Protein AF-A0A8B5W9M4-F1 (afdb_monomer_lite)

Secondary structure (DSSP, 8-state):
-HHHHHHHHHHHHHHHHHHHHHHHIIIIIGGG-GGGHHHHHHHHHHHHHHHHHHHTTT-S-HHHHHHHHHHHHHHHHHHHHHHHHHHHHTT-S--S-HHHHHHHHHHHHHHHHHHHTTSS--HHHHHHHHHHHHHHHHHHHHHHHTSHHHHH-HHHHHHHHHHHHHHHHHIIIIIIIHHHHHT--

Radius of gyration: 17.21 Å; chains: 1; bounding box: 42×34×47 Å

Structure (mmCIF, N/CA/C/O backbone):
data_AF-A0A8B5W9M4-F1
#
_entry.id   AF-A0A8B5W9M4-F1
#
loop_
_atom_site.group_PDB
_atom_site.id
_atom_site.type_symbol
_atom_site.label_atom_id
_atom_site.label_alt_id
_atom_site.label_comp_id
_atom_site.label_asym_id
_atom_site.label_entity_id
_atom_site.label_seq_id
_atom_site.pdbx_PDB_ins_code
_atom_site.Cartn_x
_atom_site.Cartn_y
_atom_site.Cartn_z
_atom_site.occupancy
_atom_site.B_iso_or_equiv
_atom_site.auth_seq_id
_atom_site.auth_comp_id
_atom_site.auth_asym_id
_atom_site.auth_atom_id
_atom_site.pdbx_PDB_model_num
ATOM 1 N N . MET A 1 1 ? -2.776 -15.489 27.523 1.00 41.19 1 MET A N 1
ATOM 2 C CA . MET A 1 1 ? -1.902 -16.087 26.479 1.00 41.19 1 MET A CA 1
ATOM 3 C C . MET A 1 1 ? -2.466 -16.076 25.043 1.00 41.19 1 MET A C 1
ATOM 5 O O . MET A 1 1 ? -1.665 -16.077 24.122 1.00 41.19 1 MET A O 1
ATOM 9 N N . LYS A 1 2 ? -3.787 -15.989 24.787 1.00 47.44 2 LYS A N 1
ATOM 10 C CA . LYS A 1 2 ? -4.366 -16.035 23.414 1.00 47.44 2 LYS A CA 1
ATOM 11 C C . LYS A 1 2 ? -4.164 -14.784 22.520 1.00 47.44 2 LYS A C 1
ATOM 13 O O . LYS A 1 2 ? -4.335 -14.884 21.311 1.00 47.44 2 LYS A O 1
ATOM 18 N N . SER A 1 3 ? -3.829 -13.614 23.079 1.00 52.62 3 SER A N 1
ATOM 19 C CA . SER A 1 3 ? -3.744 -12.334 22.334 1.00 52.62 3 SER A CA 1
ATOM 20 C C . SER A 1 3 ? -2.385 -12.098 21.652 1.00 52.62 3 SER A C 1
ATOM 22 O O . SER A 1 3 ? -2.344 -11.685 20.494 1.00 52.62 3 SER A O 1
ATOM 24 N N . ALA A 1 4 ? -1.275 -12.436 22.321 1.00 57.94 4 ALA A N 1
ATOM 25 C CA . ALA A 1 4 ? 0.074 -12.263 21.770 1.00 57.94 4 ALA A CA 1
ATOM 26 C C . ALA A 1 4 ? 0.291 -13.109 20.502 1.00 57.94 4 ALA A C 1
ATOM 28 O O . ALA A 1 4 ? 0.762 -12.593 19.497 1.00 57.94 4 ALA A O 1
ATOM 29 N N . SER A 1 5 ? -0.177 -14.364 20.509 1.00 70.88 5 SER A N 1
ATOM 30 C CA . SER A 1 5 ? -0.099 -15.272 19.354 1.00 70.88 5 SER A CA 1
ATOM 31 C C . SER A 1 5 ? -0.804 -14.718 18.106 1.00 70.88 5 SER A C 1
ATOM 33 O O . SER A 1 5 ? -0.248 -14.796 17.015 1.00 70.88 5 SER A O 1
ATOM 35 N N . LYS A 1 6 ? -1.978 -14.083 18.248 1.00 73.12 6 LYS A N 1
ATOM 36 C CA . LYS A 1 6 ? -2.708 -13.497 17.109 1.00 73.12 6 LYS A CA 1
ATOM 37 C C . LYS A 1 6 ? -1.983 -12.296 16.502 1.00 73.12 6 LYS A C 1
ATOM 39 O O . LYS A 1 6 ? -1.915 -12.193 15.283 1.00 73.12 6 LYS A O 1
ATOM 44 N N . LYS A 1 7 ? -1.419 -11.414 17.337 1.00 78.25 7 LYS A N 1
ATOM 45 C CA . LYS A 1 7 ? -0.626 -10.263 16.871 1.00 78.25 7 LYS A CA 1
ATOM 46 C C . LYS A 1 7 ? 0.653 -10.712 16.168 1.00 78.25 7 LYS A C 1
ATOM 48 O O . LYS A 1 7 ? 0.997 -10.154 15.135 1.00 78.25 7 LYS A O 1
ATOM 53 N N . THR A 1 8 ? 1.320 -11.745 16.682 1.00 79.12 8 THR A N 1
ATOM 54 C CA . THR A 1 8 ? 2.502 -12.326 16.034 1.00 79.12 8 THR A CA 1
ATOM 55 C C . THR A 1 8 ? 2.154 -12.923 14.675 1.00 79.12 8 THR A C 1
ATOM 57 O O . THR A 1 8 ? 2.798 -12.572 13.698 1.00 79.12 8 THR A O 1
ATOM 60 N N . VAL A 1 9 ? 1.100 -13.743 14.576 1.00 83.69 9 VAL A N 1
ATOM 61 C CA . VAL A 1 9 ? 0.654 -14.314 13.290 1.00 83.69 9 VAL A CA 1
ATOM 62 C C . VAL A 1 9 ? 0.277 -13.215 12.294 1.00 83.69 9 VAL A C 1
ATOM 64 O O . VAL A 1 9 ? 0.668 -13.282 11.131 1.00 83.69 9 VAL A O 1
ATOM 67 N N . PHE A 1 10 ? -0.420 -12.174 12.757 1.00 86.44 10 PHE A N 1
ATOM 68 C CA . PHE A 1 10 ? -0.745 -10.996 11.956 1.00 86.44 10 PHE A CA 1
ATOM 69 C C . PHE A 1 10 ? 0.524 -10.315 11.407 1.00 86.44 10 PHE A C 1
ATOM 71 O O . PHE A 1 10 ? 0.635 -10.105 10.201 1.00 86.44 10 PHE A O 1
ATOM 78 N N . LEU A 1 11 ? 1.498 -10.003 12.274 1.00 86.19 11 LEU A N 1
ATOM 79 C CA . LEU A 1 11 ? 2.741 -9.328 11.877 1.00 86.19 11 LEU A CA 1
ATOM 80 C C . LEU A 1 11 ? 3.570 -10.188 10.931 1.00 86.19 11 LEU A C 1
ATOM 82 O O . LEU A 1 11 ? 4.065 -9.684 9.928 1.00 86.19 11 LEU A O 1
ATOM 86 N N . SER A 1 12 ? 3.691 -11.483 11.218 1.00 86.75 12 SER A N 1
ATOM 87 C CA . SER A 1 12 ? 4.384 -12.427 10.347 1.00 86.75 12 SER A CA 1
ATOM 88 C C . SER A 1 12 ? 3.731 -12.481 8.967 1.00 86.75 12 SER A C 1
ATOM 90 O O . SER A 1 12 ? 4.438 -12.388 7.970 1.00 86.75 12 SER A O 1
ATOM 92 N N . GLY A 1 13 ? 2.397 -12.551 8.894 1.00 92.06 13 GLY A N 1
ATOM 93 C CA . GLY A 1 13 ? 1.667 -12.515 7.626 1.00 92.06 13 GLY A CA 1
ATOM 94 C C . GLY A 1 13 ? 1.907 -11.220 6.847 1.00 92.06 13 GLY A C 1
ATOM 95 O O . GLY A 1 13 ? 2.237 -11.267 5.664 1.00 92.06 13 GLY A O 1
ATOM 96 N N . PHE A 1 14 ? 1.820 -10.069 7.521 1.00 92.94 14 PHE A N 1
ATOM 97 C CA . PHE A 1 14 ? 2.099 -8.767 6.913 1.00 92.94 14 PHE A CA 1
ATOM 98 C C . PHE A 1 14 ? 3.530 -8.687 6.360 1.00 92.94 14 PHE A C 1
ATOM 100 O O . PHE A 1 14 ? 3.728 -8.286 5.214 1.00 92.94 14 PHE A O 1
ATOM 107 N N . ILE A 1 15 ? 4.529 -9.101 7.144 1.00 93.81 15 ILE A N 1
ATOM 108 C CA . ILE A 1 15 ? 5.941 -9.070 6.740 1.00 93.81 15 ILE A CA 1
ATOM 109 C C . ILE A 1 15 ? 6.179 -10.001 5.550 1.00 93.81 15 ILE A C 1
ATOM 111 O O . ILE A 1 15 ? 6.787 -9.582 4.570 1.00 93.81 15 ILE A O 1
ATOM 115 N N . VAL A 1 16 ? 5.670 -11.236 5.597 1.00 95.88 16 VAL A N 1
ATOM 116 C CA . VAL A 1 16 ? 5.843 -12.214 4.511 1.00 95.88 16 VAL A CA 1
ATOM 117 C C . VAL A 1 16 ? 5.257 -11.685 3.204 1.00 95.88 16 VAL A C 1
ATOM 119 O O . VAL A 1 16 ? 5.952 -11.674 2.190 1.00 95.88 16 VAL A O 1
ATOM 122 N N . LEU A 1 17 ? 4.018 -11.184 3.220 1.00 96.62 17 LEU A N 1
ATOM 123 C CA . LEU A 1 17 ? 3.391 -10.616 2.024 1.00 96.62 17 LEU A CA 1
ATOM 124 C C . LEU A 1 17 ? 4.144 -9.380 1.513 1.00 96.62 17 LEU A C 1
ATOM 126 O O . LEU A 1 17 ? 4.342 -9.249 0.307 1.00 96.62 17 LEU A O 1
ATOM 130 N N . SER A 1 18 ? 4.623 -8.518 2.415 1.00 96.12 18 SER A N 1
ATOM 131 C CA . SER A 1 18 ? 5.414 -7.330 2.060 1.00 96.12 18 SER A CA 1
ATOM 132 C C . SER A 1 18 ? 6.719 -7.707 1.362 1.00 96.12 18 SER A C 1
ATOM 134 O O . SER A 1 18 ? 7.079 -7.108 0.351 1.00 96.12 18 SER A O 1
ATOM 136 N N . VAL A 1 19 ? 7.418 -8.722 1.878 1.00 96.38 19 VAL A N 1
ATOM 137 C CA . VAL A 1 19 ? 8.675 -9.215 1.302 1.00 96.38 19 VAL A CA 1
ATOM 138 C C . VAL A 1 19 ? 8.434 -9.842 -0.066 1.00 96.38 19 VAL A C 1
ATOM 140 O O . VAL A 1 19 ? 9.158 -9.515 -1.001 1.00 96.38 19 VAL A O 1
ATOM 143 N N . ILE A 1 20 ? 7.408 -10.688 -0.219 1.00 96.81 20 ILE A N 1
ATOM 144 C CA . ILE A 1 20 ? 7.063 -11.288 -1.520 1.00 96.81 20 ILE A CA 1
ATOM 145 C C . ILE A 1 20 ? 6.766 -10.186 -2.546 1.00 96.81 20 ILE A C 1
ATOM 147 O O . ILE A 1 20 ? 7.321 -10.211 -3.644 1.00 96.81 20 ILE A O 1
ATOM 151 N N . MET A 1 21 ? 5.977 -9.179 -2.158 1.00 95.94 21 MET A N 1
ATOM 152 C CA . MET A 1 21 ? 5.649 -8.040 -3.016 1.00 95.94 21 MET A CA 1
ATOM 153 C C . MET A 1 21 ? 6.893 -7.246 -3.424 1.00 95.94 21 MET A C 1
ATOM 155 O O . MET A 1 21 ? 7.047 -6.902 -4.593 1.00 95.94 21 MET A O 1
ATOM 159 N N . MET A 1 22 ? 7.813 -7.001 -2.485 1.00 94.94 22 MET A N 1
ATOM 160 C CA . MET A 1 22 ? 9.072 -6.305 -2.758 1.00 94.94 22 MET A CA 1
ATOM 161 C C . MET A 1 22 ? 9.989 -7.116 -3.685 1.00 94.94 22 MET A C 1
ATOM 163 O O . MET A 1 22 ? 10.628 -6.555 -4.572 1.00 94.94 22 MET A O 1
ATOM 167 N N . VAL A 1 23 ? 10.020 -8.445 -3.544 1.00 96.06 23 VAL A N 1
ATOM 168 C CA . VAL A 1 23 ? 10.730 -9.325 -4.485 1.00 96.06 23 VAL A CA 1
ATOM 169 C C . VAL A 1 23 ? 10.105 -9.241 -5.878 1.00 96.06 23 VAL A C 1
ATOM 171 O O . VAL A 1 23 ? 10.843 -9.132 -6.856 1.00 96.06 23 VAL A O 1
ATOM 174 N N . GLY A 1 24 ? 8.772 -9.242 -5.982 1.00 93.69 24 GLY A N 1
ATOM 175 C CA . GLY A 1 24 ? 8.064 -9.021 -7.246 1.00 93.69 24 GLY A CA 1
ATOM 176 C C . GLY A 1 24 ? 8.401 -7.670 -7.880 1.00 93.69 24 GLY A C 1
ATOM 177 O O . GLY A 1 24 ? 8.681 -7.605 -9.076 1.00 93.69 24 GLY A O 1
ATOM 178 N N . LEU A 1 25 ? 8.469 -6.609 -7.068 1.00 92.81 25 LEU A N 1
ATOM 179 C CA . LEU A 1 25 ? 8.851 -5.272 -7.520 1.00 92.81 25 LEU A CA 1
ATOM 180 C C . LEU A 1 25 ? 10.256 -5.283 -8.131 1.00 92.81 25 LEU A C 1
ATOM 182 O O . LEU A 1 25 ? 10.433 -4.886 -9.279 1.00 92.81 25 LEU A O 1
ATOM 186 N N . VAL A 1 26 ? 11.243 -5.783 -7.386 1.00 94.75 26 VAL A N 1
ATOM 187 C CA . VAL A 1 26 ? 12.655 -5.766 -7.796 1.00 94.75 26 VAL A CA 1
ATOM 188 C C . VAL A 1 26 ? 12.932 -6.700 -8.972 1.00 94.75 26 VAL A C 1
ATOM 190 O O . VAL A 1 26 ? 13.761 -6.379 -9.817 1.00 94.75 26 VAL A O 1
ATOM 193 N N . ARG A 1 27 ? 12.263 -7.857 -9.047 1.00 93.75 27 ARG A N 1
ATOM 194 C CA . ARG A 1 27 ? 12.542 -8.861 -10.085 1.00 93.75 27 ARG A CA 1
ATOM 195 C C . ARG A 1 27 ? 11.733 -8.700 -11.363 1.00 93.75 27 ARG A C 1
ATOM 197 O O . ARG A 1 27 ? 12.160 -9.233 -12.379 1.00 93.75 27 ARG A O 1
ATOM 204 N N . SER A 1 28 ? 10.565 -8.065 -11.316 1.00 90.44 28 SER A N 1
ATOM 205 C CA . SER A 1 28 ? 9.660 -8.014 -12.475 1.00 90.44 28 SER A CA 1
ATOM 206 C C . SER A 1 28 ? 9.315 -6.604 -12.919 1.00 90.44 28 SER A C 1
ATOM 208 O O . SER A 1 28 ? 9.168 -6.383 -14.109 1.00 90.44 28 SER A O 1
ATOM 210 N N . VAL A 1 29 ? 9.154 -5.662 -11.990 1.00 87.38 29 VAL A N 1
ATOM 211 C CA . VAL A 1 29 ? 8.632 -4.324 -12.313 1.00 87.38 29 VAL A CA 1
ATOM 212 C C . VAL A 1 29 ? 9.771 -3.348 -12.579 1.00 87.38 29 VAL A C 1
ATOM 214 O O . VAL A 1 29 ? 9.801 -2.704 -13.619 1.00 87.38 29 VAL A O 1
ATOM 217 N N . ILE A 1 30 ? 10.723 -3.261 -11.649 1.00 89.94 30 ILE A N 1
ATOM 218 C CA . ILE A 1 30 ? 11.869 -2.350 -11.734 1.00 89.94 30 ILE A CA 1
ATOM 219 C C . ILE A 1 30 ? 12.705 -2.555 -13.008 1.00 89.94 30 ILE A C 1
ATOM 221 O O . ILE A 1 30 ? 13.082 -1.551 -13.605 1.00 89.94 30 ILE A O 1
ATOM 225 N N . PRO A 1 31 ? 12.985 -3.790 -13.473 1.00 91.44 31 PRO A N 1
ATOM 226 C CA . PRO A 1 31 ? 13.749 -3.986 -14.704 1.00 91.44 31 PRO A CA 1
ATOM 227 C C . PRO A 1 31 ? 13.099 -3.374 -15.953 1.00 91.44 31 PRO A C 1
ATOM 229 O O . PRO A 1 31 ? 13.821 -3.003 -16.871 1.00 91.44 31 PRO A O 1
ATOM 232 N N . GLU A 1 32 ? 11.769 -3.241 -15.974 1.00 86.88 32 GLU A N 1
ATOM 233 C CA . GLU A 1 32 ? 11.028 -2.622 -17.083 1.00 86.88 32 GLU A CA 1
ATOM 234 C C . GLU A 1 32 ? 11.004 -1.085 -16.996 1.00 86.88 32 GLU A C 1
ATOM 236 O O . GLU A 1 32 ? 10.771 -0.421 -18.001 1.00 86.88 32 GLU A O 1
ATOM 241 N N . PHE A 1 33 ? 11.249 -0.518 -15.807 1.00 83.50 33 PHE A N 1
ATOM 242 C CA . PHE A 1 33 ? 11.219 0.927 -15.538 1.00 83.50 33 PHE A CA 1
ATOM 243 C C . PHE A 1 33 ? 12.379 1.365 -14.620 1.00 83.50 33 PHE A C 1
ATOM 245 O O . PHE A 1 33 ? 12.152 1.884 -13.516 1.00 83.50 33 PHE A O 1
ATOM 252 N N . PRO A 1 34 ? 13.643 1.131 -15.016 1.00 83.19 34 PRO A N 1
ATOM 253 C CA . PRO A 1 34 ? 14.794 1.306 -14.133 1.00 83.19 34 PRO A CA 1
ATOM 254 C C . PRO A 1 34 ? 14.985 2.762 -13.681 1.00 83.19 34 PRO A C 1
ATOM 256 O O . PRO A 1 34 ? 15.381 3.007 -12.540 1.00 83.19 34 PRO A O 1
ATOM 259 N N . GLU A 1 35 ? 14.641 3.740 -14.514 1.00 81.31 35 GLU A N 1
ATOM 260 C CA . GLU A 1 35 ? 14.674 5.170 -14.185 1.00 81.31 35 GLU A CA 1
ATOM 261 C C . GLU A 1 35 ? 13.677 5.574 -13.084 1.00 81.31 35 GLU A C 1
ATOM 263 O O . GLU A 1 35 ? 13.915 6.541 -12.360 1.00 81.31 35 GLU A O 1
ATOM 268 N N . HIS A 1 36 ? 12.611 4.795 -12.883 1.00 79.69 36 HIS A N 1
ATOM 269 C CA . HIS A 1 36 ? 11.601 5.027 -11.848 1.00 79.69 36 HIS A CA 1
ATOM 270 C C . HIS A 1 36 ? 11.839 4.205 -10.569 1.00 79.69 36 HIS A C 1
ATOM 272 O O . HIS A 1 36 ? 11.063 4.313 -9.617 1.00 79.69 36 HIS A O 1
ATOM 278 N N . SER A 1 37 ? 12.918 3.412 -10.495 1.00 81.94 37 SER A N 1
ATOM 279 C CA . SER A 1 37 ? 13.173 2.444 -9.411 1.00 81.94 37 SER A CA 1
ATOM 280 C C . SER A 1 37 ? 13.004 3.020 -8.005 1.00 81.94 37 SER A C 1
ATOM 282 O O . SER A 1 37 ? 12.309 2.443 -7.168 1.00 81.94 37 SER A O 1
ATOM 284 N N . PHE A 1 38 ? 13.634 4.168 -7.733 1.00 81.69 38 PHE A N 1
ATOM 285 C CA . PHE A 1 38 ? 13.568 4.806 -6.418 1.00 81.69 38 PHE A CA 1
ATOM 286 C C . PHE A 1 38 ? 12.133 5.206 -6.072 1.00 81.69 38 PHE A C 1
ATOM 288 O O . PHE A 1 38 ? 11.642 4.882 -4.991 1.00 81.69 38 PHE A O 1
ATOM 295 N N . SER A 1 39 ? 11.446 5.848 -7.018 1.00 79.56 39 SER A N 1
ATOM 296 C CA . SER A 1 39 ? 10.056 6.258 -6.851 1.00 79.56 39 SER A CA 1
ATOM 297 C C . SER A 1 39 ? 9.146 5.060 -6.574 1.00 79.56 39 SER A C 1
ATOM 299 O O . SER A 1 39 ? 8.366 5.093 -5.623 1.00 79.56 39 SER A O 1
ATOM 301 N N . MET A 1 40 ? 9.295 3.970 -7.331 1.00 84.31 40 MET A N 1
ATOM 302 C CA . MET A 1 40 ? 8.495 2.754 -7.170 1.00 84.31 40 MET A CA 1
ATOM 303 C C . MET A 1 40 ? 8.707 2.082 -5.808 1.00 84.31 40 MET A C 1
ATOM 305 O O . MET A 1 40 ? 7.735 1.690 -5.159 1.00 84.31 40 MET A O 1
ATOM 309 N N . ILE A 1 41 ? 9.957 1.981 -5.339 1.00 87.31 41 ILE A N 1
ATOM 310 C CA . ILE A 1 41 ? 10.275 1.428 -4.011 1.00 87.31 41 ILE A CA 1
ATOM 311 C C . ILE A 1 41 ? 9.620 2.274 -2.923 1.00 87.31 41 ILE A C 1
ATOM 313 O O . ILE A 1 41 ? 8.930 1.749 -2.048 1.00 87.31 41 ILE A O 1
ATOM 317 N N . VAL A 1 42 ? 9.811 3.591 -2.986 1.00 84.06 42 VAL A N 1
ATOM 318 C CA . VAL A 1 42 ? 9.261 4.520 -1.999 1.00 84.06 42 VAL A CA 1
ATOM 319 C C . VAL A 1 42 ? 7.726 4.489 -2.014 1.00 84.06 42 VAL A C 1
ATOM 321 O O . VAL A 1 42 ? 7.113 4.441 -0.947 1.00 84.06 42 VAL A O 1
ATOM 324 N N . GLY A 1 43 ? 7.103 4.428 -3.194 1.00 82.75 43 GLY A N 1
ATOM 325 C CA . GLY A 1 43 ? 5.652 4.304 -3.355 1.00 82.75 43 GLY A CA 1
ATOM 326 C C . GLY A 1 43 ? 5.092 3.013 -2.748 1.00 82.75 43 GLY A C 1
ATOM 327 O O . GLY A 1 43 ? 4.088 3.042 -2.034 1.00 82.75 43 GLY A O 1
ATOM 328 N N . VAL A 1 44 ? 5.777 1.881 -2.938 1.00 89.38 44 VAL A N 1
ATOM 329 C CA . VAL A 1 44 ? 5.406 0.608 -2.301 1.00 89.38 44 VAL A CA 1
ATOM 330 C C . VAL A 1 44 ? 5.531 0.681 -0.779 1.00 89.38 44 VAL A C 1
ATOM 332 O O . VAL A 1 44 ? 4.631 0.231 -0.069 1.00 89.38 44 VAL A O 1
ATOM 335 N N . LEU A 1 45 ? 6.608 1.267 -0.256 1.00 87.94 45 LEU A N 1
ATOM 336 C CA . LEU A 1 45 ? 6.783 1.426 1.189 1.00 87.94 45 LEU A CA 1
ATOM 337 C C . LEU A 1 45 ? 5.702 2.334 1.792 1.00 87.94 45 LEU A C 1
ATOM 339 O O . LEU A 1 45 ? 5.156 2.018 2.847 1.00 87.94 45 LEU A O 1
ATOM 343 N N . ALA A 1 46 ? 5.341 3.418 1.104 1.00 82.00 46 ALA A N 1
ATOM 344 C CA . ALA A 1 46 ? 4.229 4.283 1.485 1.00 82.00 46 ALA A CA 1
ATOM 345 C C . ALA A 1 46 ? 2.897 3.519 1.559 1.00 82.00 46 ALA A C 1
ATOM 347 O O . ALA A 1 46 ? 2.182 3.613 2.562 1.00 82.00 46 ALA A O 1
ATOM 348 N N . TYR A 1 47 ? 2.586 2.724 0.530 1.00 86.75 47 TYR A N 1
ATOM 349 C CA . TYR A 1 47 ? 1.399 1.870 0.507 1.00 86.75 47 TYR A CA 1
ATOM 350 C C . TYR A 1 47 ? 1.380 0.888 1.686 1.00 86.75 47 TYR A C 1
ATOM 352 O O . TYR A 1 47 ? 0.382 0.796 2.403 1.00 86.75 47 TYR A O 1
ATOM 360 N N . LEU A 1 48 ? 2.494 0.195 1.936 1.00 89.75 48 LEU A N 1
ATOM 361 C CA . LEU A 1 48 ? 2.615 -0.745 3.051 1.00 89.75 48 LEU A CA 1
ATOM 362 C C . LEU A 1 48 ? 2.421 -0.050 4.403 1.00 89.75 48 LEU A C 1
ATOM 364 O O . LEU A 1 48 ? 1.715 -0.581 5.260 1.00 89.75 48 LEU A O 1
ATOM 368 N N . SER A 1 49 ? 2.965 1.155 4.584 1.00 84.81 49 SER A N 1
ATOM 369 C CA . SER A 1 49 ? 2.730 1.964 5.785 1.00 84.81 49 SER A CA 1
ATOM 370 C C . SER A 1 49 ? 1.250 2.308 5.965 1.00 84.81 49 SER A C 1
ATOM 372 O O . SER A 1 49 ? 0.729 2.184 7.074 1.00 84.81 49 SER A O 1
ATOM 374 N N . MET A 1 50 ? 0.536 2.676 4.894 1.00 82.50 50 MET A N 1
ATOM 375 C CA . MET A 1 50 ? -0.909 2.935 4.958 1.00 82.50 50 MET A CA 1
ATOM 376 C C . MET A 1 50 ? -1.699 1.695 5.376 1.00 82.50 50 MET A C 1
ATOM 378 O O . MET A 1 50 ? -2.508 1.767 6.304 1.00 82.50 50 MET A O 1
ATOM 382 N N . VAL A 1 51 ? -1.440 0.557 4.730 1.00 88.38 51 VAL A N 1
ATOM 383 C CA . VAL A 1 51 ? -2.077 -0.723 5.068 1.00 88.38 51 VAL A CA 1
ATOM 384 C C . VAL A 1 51 ? -1.793 -1.082 6.527 1.00 88.38 51 VAL A C 1
ATOM 386 O O . VAL A 1 51 ? -2.713 -1.409 7.277 1.00 88.38 51 VAL A O 1
ATOM 389 N N . PHE A 1 52 ? -0.545 -0.938 6.975 1.00 86.38 52 PHE A N 1
ATOM 390 C CA . PHE A 1 52 ? -0.154 -1.218 8.353 1.00 86.38 52 PHE A CA 1
ATOM 391 C C . PHE A 1 52 ? -0.913 -0.349 9.364 1.00 86.38 52 PHE A C 1
ATOM 393 O O . PHE A 1 52 ? -1.399 -0.864 10.370 1.00 86.38 52 PHE A O 1
ATOM 400 N N . ILE A 1 53 ? -1.077 0.953 9.100 1.00 79.56 53 ILE A N 1
ATOM 401 C CA . ILE A 1 53 ? -1.850 1.856 9.970 1.00 79.56 53 ILE A CA 1
ATOM 402 C C . ILE A 1 53 ? -3.306 1.404 10.082 1.00 79.56 53 ILE A C 1
ATOM 404 O O . ILE A 1 53 ? -3.863 1.425 11.181 1.00 79.56 53 ILE A O 1
ATOM 408 N N . VAL A 1 54 ? -3.931 1.022 8.962 1.00 81.44 54 VAL A N 1
ATOM 409 C CA . VAL A 1 54 ? -5.330 0.57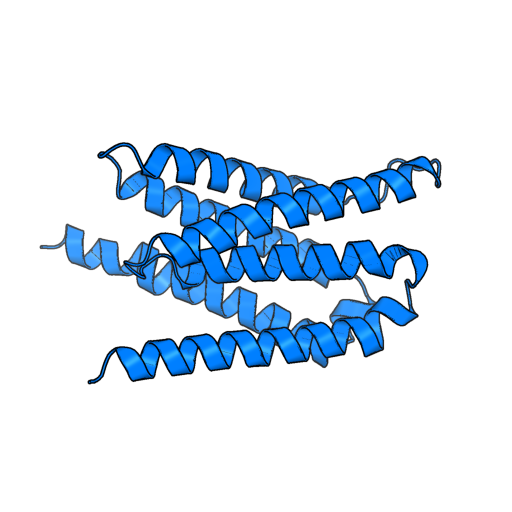4 8.964 1.00 81.44 54 VAL A CA 1
ATOM 410 C C . VAL A 1 54 ? -5.480 -0.720 9.748 1.00 81.44 54 VAL A C 1
ATOM 412 O O . VAL A 1 54 ? -6.372 -0.820 10.583 1.00 81.44 54 VAL A O 1
ATOM 415 N N . LEU A 1 55 ? -4.600 -1.692 9.522 1.00 83.81 55 LEU A N 1
ATOM 416 C CA . LEU A 1 55 ? -4.724 -3.004 10.146 1.00 83.81 55 LEU A CA 1
ATOM 417 C C . LEU A 1 55 ? -4.281 -3.045 11.621 1.00 83.81 55 LEU A C 1
ATOM 419 O O . LEU A 1 55 ? -4.634 -3.967 12.351 1.00 83.81 55 LEU A O 1
ATOM 423 N N . THR A 1 56 ? -3.503 -2.062 12.080 1.00 79.12 56 THR A N 1
ATOM 424 C CA . THR A 1 56 ? -3.067 -1.951 13.486 1.00 79.12 56 THR A CA 1
ATOM 425 C C . THR A 1 56 ? -3.850 -0.904 14.274 1.00 79.12 56 THR A C 1
ATOM 427 O O . THR A 1 56 ? -3.498 -0.589 15.410 1.00 79.12 56 THR A O 1
ATOM 430 N N . SER A 1 57 ? -4.934 -0.372 13.708 1.00 72.69 57 SER A N 1
ATOM 431 C CA . SER A 1 57 ? -5.703 0.738 14.278 1.00 72.69 57 SER A CA 1
ATOM 432 C C . SER A 1 57 ? -6.243 0.504 15.685 1.00 72.69 57 SER A C 1
ATOM 434 O O . SER A 1 57 ? -6.459 1.447 16.440 1.00 72.69 57 SER A O 1
ATOM 436 N N . GLU A 1 58 ? -6.503 -0.752 16.026 1.00 70.56 58 GLU A N 1
ATOM 437 C CA . GLU A 1 58 ? -7.067 -1.149 17.316 1.00 70.56 58 GLU A CA 1
ATOM 438 C C . GLU A 1 58 ? -6.017 -1.430 18.378 1.00 70.56 58 GLU A C 1
ATOM 440 O O . GLU A 1 58 ? -6.325 -1.661 19.551 1.00 70.56 58 GLU A O 1
ATOM 445 N N . TRP A 1 59 ? -4.753 -1.490 17.971 1.00 71.94 59 TRP A N 1
ATOM 446 C CA . TRP A 1 59 ? -3.694 -1.819 18.892 1.00 71.94 59 TRP A CA 1
ATOM 447 C C . TRP A 1 59 ? -3.464 -0.595 19.765 1.00 71.94 59 TRP A C 1
ATOM 449 O O . TRP A 1 59 ? -3.060 0.458 19.289 1.00 71.94 59 TRP A O 1
ATOM 459 N N . GLN A 1 60 ? -3.692 -0.754 21.068 1.00 57.69 60 GLN A N 1
ATOM 460 C CA . GLN A 1 60 ? -3.565 0.318 22.063 1.00 57.69 60 GLN A CA 1
ATOM 461 C C . GLN A 1 60 ? -2.169 0.978 22.114 1.00 57.69 60 GLN A C 1
ATOM 463 O O . GLN A 1 60 ? -1.993 1.995 22.778 1.00 57.69 60 GLN A O 1
ATOM 468 N N . HIS A 1 61 ? -1.167 0.436 21.413 1.00 57.16 61 HIS A N 1
ATOM 469 C CA . HIS A 1 61 ? 0.164 1.027 21.325 1.00 57.16 61 HIS A CA 1
ATOM 470 C C . HIS A 1 61 ? 0.216 2.145 20.277 1.00 57.16 61 HIS A C 1
ATOM 472 O O . HIS A 1 61 ? 0.455 1.906 19.091 1.00 57.16 61 HIS A O 1
ATOM 478 N N . SER A 1 62 ? 0.071 3.384 20.752 1.00 57.41 62 SER A N 1
ATOM 479 C CA . SER A 1 62 ? 0.130 4.609 19.944 1.00 57.41 62 SER A CA 1
ATOM 480 C C . SER A 1 62 ? 1.435 4.767 19.148 1.00 57.41 62 SER A C 1
ATOM 482 O O . SER A 1 62 ? 1.400 5.281 18.032 1.00 57.41 62 SER A O 1
ATOM 484 N N . LEU A 1 63 ? 2.568 4.277 19.669 1.00 58.12 63 LEU A N 1
ATOM 485 C CA . LEU A 1 63 ? 3.899 4.448 19.070 1.00 58.12 63 LEU A CA 1
ATOM 486 C C . LEU A 1 63 ? 4.047 3.793 17.688 1.00 58.12 63 LEU A C 1
ATOM 488 O O . LEU A 1 63 ? 4.536 4.437 16.763 1.00 58.12 63 LEU A O 1
ATOM 492 N N . PHE A 1 64 ? 3.585 2.551 17.508 1.00 64.19 64 PHE A N 1
ATOM 493 C CA . PHE A 1 64 ? 3.698 1.856 16.216 1.00 64.19 64 PHE A CA 1
ATOM 494 C C . PHE A 1 64 ? 2.816 2.503 15.142 1.00 64.19 64 PHE A C 1
ATOM 496 O O . PHE A 1 64 ? 3.236 2.670 14.000 1.00 64.19 64 PHE A O 1
ATOM 503 N N . SER A 1 65 ? 1.611 2.931 15.524 1.00 62.97 65 SER A N 1
ATOM 504 C CA . SER A 1 65 ? 0.663 3.578 14.613 1.00 62.97 65 SER A CA 1
ATOM 505 C C . SER A 1 65 ? 1.058 5.024 14.272 1.00 62.97 65 SER A C 1
ATOM 507 O O . SER A 1 65 ? 0.748 5.507 13.180 1.00 62.97 65 SER A O 1
ATOM 509 N N . ALA A 1 66 ? 1.736 5.724 15.187 1.00 64.19 66 ALA A N 1
ATOM 510 C CA . ALA A 1 66 ? 2.291 7.057 14.956 1.00 64.19 66 ALA A CA 1
ATOM 511 C C . ALA A 1 66 ? 3.552 7.002 14.079 1.00 64.19 66 ALA A C 1
ATOM 513 O O . ALA A 1 66 ? 3.648 7.751 13.109 1.00 64.19 66 ALA A O 1
ATOM 514 N N . GLY A 1 67 ? 4.473 6.069 14.349 1.00 67.31 67 GLY A N 1
ATOM 515 C CA . GLY A 1 67 ? 5.672 5.864 13.530 1.00 67.31 67 GLY A CA 1
ATOM 516 C C . GLY A 1 67 ? 5.348 5.434 12.095 1.00 67.31 67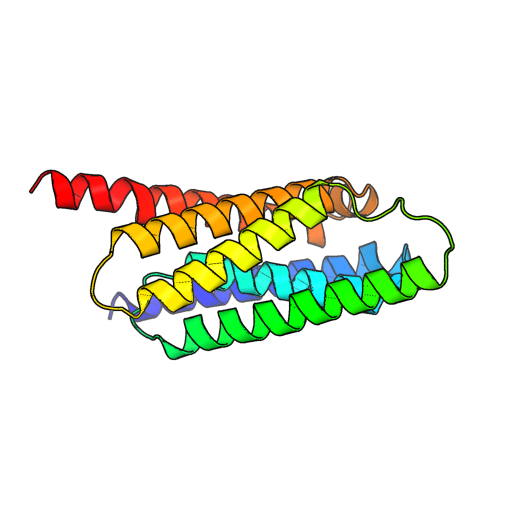 GLY A C 1
ATOM 517 O O . GLY A 1 67 ? 5.932 5.952 11.143 1.00 67.31 67 GLY A O 1
ATOM 518 N N . ALA A 1 68 ? 4.358 4.554 11.913 1.00 67.44 68 ALA A N 1
ATOM 519 C CA . ALA A 1 68 ? 3.874 4.173 10.586 1.00 67.44 68 ALA A CA 1
ATOM 520 C C . ALA A 1 68 ? 3.217 5.351 9.840 1.00 67.44 68 ALA A C 1
ATOM 522 O O . ALA A 1 68 ? 3.426 5.520 8.642 1.00 67.44 68 ALA A O 1
ATOM 523 N N . ALA A 1 69 ? 2.472 6.211 10.546 1.00 64.88 69 ALA A N 1
ATOM 524 C CA . ALA A 1 69 ? 1.891 7.418 9.954 1.00 64.88 69 ALA A CA 1
ATOM 525 C C . ALA A 1 69 ? 2.966 8.418 9.511 1.00 64.88 69 ALA A C 1
ATOM 527 O O . ALA A 1 69 ? 2.918 8.903 8.383 1.00 64.88 69 ALA A O 1
ATOM 528 N N . PHE A 1 70 ? 3.960 8.678 10.362 1.00 71.25 70 PHE A N 1
ATOM 529 C CA . PHE A 1 70 ? 5.060 9.583 10.039 1.00 71.25 70 PHE A CA 1
ATOM 530 C C . PHE A 1 70 ? 5.914 9.064 8.878 1.00 71.25 70 PHE A C 1
ATOM 532 O O . PHE A 1 70 ? 6.167 9.793 7.923 1.00 71.25 70 PHE A O 1
ATOM 539 N N . SER A 1 71 ? 6.306 7.787 8.913 1.00 71.56 71 SER A N 1
ATOM 540 C CA . SER A 1 71 ? 7.044 7.172 7.803 1.00 71.56 71 SER A CA 1
ATOM 541 C C . SER A 1 71 ? 6.231 7.186 6.509 1.00 71.56 71 SER A C 1
ATOM 543 O O . SER A 1 71 ? 6.772 7.557 5.476 1.00 71.56 71 SER A O 1
ATOM 545 N N . GLY A 1 72 ? 4.927 6.891 6.558 1.00 66.88 72 GLY A N 1
ATOM 546 C CA . GLY A 1 72 ? 4.034 7.026 5.407 1.00 66.88 72 GLY A CA 1
ATOM 547 C C . GLY A 1 72 ? 4.041 8.436 4.802 1.00 66.88 72 GLY A C 1
ATOM 548 O O . GLY A 1 72 ? 4.120 8.560 3.585 1.00 66.88 72 GLY A O 1
ATOM 549 N N . ILE A 1 73 ? 4.030 9.492 5.630 1.00 68.25 73 ILE A N 1
ATOM 550 C CA . ILE A 1 73 ? 4.111 10.892 5.166 1.00 68.25 73 ILE A CA 1
ATOM 551 C C . ILE A 1 73 ? 5.401 11.146 4.418 1.00 68.25 73 ILE A C 1
ATOM 553 O O . ILE A 1 73 ? 5.379 11.644 3.294 1.00 68.25 73 ILE A O 1
ATOM 557 N N . VAL A 1 74 ? 6.517 10.820 5.063 1.00 74.88 74 VAL A N 1
ATOM 558 C CA . VAL A 1 74 ? 7.841 11.070 4.505 1.00 74.88 74 VAL A CA 1
ATOM 559 C C . VAL A 1 74 ? 7.989 10.314 3.189 1.00 74.88 74 VAL A C 1
ATOM 561 O O . VAL A 1 74 ? 8.425 10.893 2.202 1.00 74.88 74 VAL A O 1
ATOM 564 N N . LEU A 1 75 ? 7.552 9.055 3.142 1.00 78.44 75 LEU A N 1
ATOM 565 C CA . LEU A 1 75 ? 7.622 8.228 1.943 1.00 78.44 75 LEU A CA 1
ATOM 566 C C . LEU A 1 75 ? 6.724 8.765 0.823 1.00 78.44 75 LEU A C 1
ATOM 568 O O . LEU A 1 75 ? 7.183 8.878 -0.304 1.00 78.44 75 LEU A O 1
ATOM 572 N N . ILE A 1 76 ? 5.486 9.180 1.101 1.00 68.94 76 ILE A N 1
ATOM 573 C CA . ILE A 1 76 ? 4.621 9.771 0.066 1.00 68.94 76 ILE A CA 1
ATOM 574 C C . ILE A 1 76 ? 5.199 11.089 -0.451 1.00 68.94 76 ILE A C 1
ATOM 576 O O . ILE A 1 76 ? 5.222 11.309 -1.660 1.00 68.94 76 ILE A O 1
ATOM 580 N N . GLY A 1 77 ? 5.721 11.940 0.434 1.00 66.44 77 GLY A N 1
ATOM 581 C CA . GLY A 1 77 ? 6.410 13.167 0.034 1.00 66.44 77 GLY A CA 1
ATOM 582 C C . GLY A 1 77 ? 7.618 12.882 -0.860 1.00 66.44 77 GLY A C 1
ATOM 583 O O . GLY A 1 77 ? 7.764 13.500 -1.909 1.00 66.44 77 GLY A O 1
ATOM 584 N N . LEU A 1 78 ? 8.445 11.900 -0.491 1.00 73.12 78 LEU A N 1
ATOM 585 C CA . LEU A 1 78 ? 9.594 11.469 -1.290 1.00 73.12 78 LEU A CA 1
ATOM 586 C C . LEU A 1 78 ? 9.180 10.867 -2.640 1.00 73.12 78 LEU A C 1
ATOM 588 O O . LEU A 1 78 ? 9.826 11.157 -3.642 1.00 73.12 78 LEU A O 1
ATOM 592 N N . HIS A 1 79 ? 8.104 10.077 -2.685 1.00 74.69 79 HIS A N 1
ATOM 593 C CA . HIS A 1 79 ? 7.562 9.507 -3.920 1.00 74.69 79 HIS A CA 1
ATOM 594 C C . HIS A 1 79 ? 7.097 10.612 -4.876 1.00 74.69 79 HIS A C 1
ATOM 596 O O . HIS A 1 79 ? 7.482 10.623 -6.040 1.00 74.69 79 HIS A O 1
ATOM 602 N N . LEU A 1 80 ? 6.352 11.602 -4.376 1.00 68.81 80 LEU A N 1
ATOM 603 C CA . LEU A 1 80 ? 5.912 12.739 -5.187 1.00 68.81 80 LEU A CA 1
ATOM 604 C C . LEU A 1 80 ? 7.077 13.600 -5.665 1.00 68.81 80 LEU A C 1
ATOM 606 O O . LEU A 1 80 ? 7.079 14.014 -6.816 1.00 68.81 80 LEU A O 1
ATOM 610 N N . LEU A 1 81 ? 8.066 13.869 -4.810 1.00 70.12 81 LEU A N 1
ATOM 611 C CA . LEU A 1 81 ? 9.256 14.623 -5.209 1.00 70.12 81 LEU A CA 1
ATOM 612 C C . LEU A 1 81 ? 10.044 13.884 -6.296 1.00 70.12 81 LEU A C 1
ATOM 614 O O . LEU A 1 81 ? 10.487 14.515 -7.254 1.00 70.12 81 LEU A O 1
ATOM 618 N N . ALA A 1 82 ? 10.177 12.561 -6.176 1.00 70.25 82 ALA A N 1
ATOM 619 C CA . ALA A 1 82 ? 10.802 11.723 -7.192 1.00 70.25 82 ALA A CA 1
ATOM 620 C C . ALA A 1 82 ? 10.031 11.784 -8.520 1.00 70.25 82 ALA A C 1
ATOM 622 O O . ALA A 1 82 ? 10.624 12.141 -9.537 1.00 70.25 82 ALA A O 1
ATOM 623 N N . GLU A 1 83 ? 8.716 11.547 -8.513 1.00 64.94 83 GLU A N 1
ATOM 624 C CA . GLU A 1 83 ? 7.872 11.641 -9.715 1.00 64.94 83 GLU A CA 1
ATOM 625 C C . GLU A 1 83 ? 7.908 13.045 -10.331 1.00 64.94 83 GLU A C 1
ATOM 627 O O . GLU A 1 83 ? 8.111 13.197 -11.532 1.00 64.94 83 GLU A O 1
ATOM 632 N N . MET A 1 84 ? 7.800 14.099 -9.517 1.00 64.38 84 MET A N 1
ATOM 633 C CA . MET A 1 84 ? 7.868 15.482 -9.993 1.00 64.38 84 MET A CA 1
ATOM 634 C C . MET A 1 84 ? 9.236 15.825 -10.584 1.00 64.38 84 MET A C 1
ATOM 636 O O . MET A 1 84 ? 9.289 16.569 -11.557 1.00 64.38 84 MET A O 1
ATOM 640 N N . SER A 1 85 ? 10.336 15.287 -10.046 1.00 59.56 85 SER A N 1
ATOM 641 C CA . SER A 1 85 ? 11.669 15.490 -10.626 1.00 59.56 85 SER A CA 1
ATOM 642 C C . SER A 1 85 ? 11.818 14.822 -11.998 1.00 59.56 85 SER A C 1
ATOM 644 O O . SER A 1 85 ? 12.451 15.385 -12.890 1.00 59.56 85 SER A O 1
ATOM 646 N N . ILE A 1 86 ? 11.162 13.675 -12.199 1.00 60.88 86 ILE A N 1
ATOM 647 C CA . ILE A 1 86 ? 11.168 12.941 -13.468 1.00 60.88 86 ILE A CA 1
ATOM 648 C C . ILE A 1 86 ? 10.252 13.638 -14.489 1.00 60.88 86 ILE A C 1
ATOM 650 O O . ILE A 1 86 ? 10.643 13.844 -15.637 1.00 60.88 86 ILE A O 1
ATOM 654 N N . ILE A 1 87 ? 9.079 14.112 -14.061 1.00 55.31 87 ILE A N 1
ATOM 655 C CA . ILE A 1 87 ? 8.143 14.903 -14.880 1.00 55.31 87 ILE A CA 1
ATOM 656 C C . ILE A 1 87 ? 8.722 16.286 -15.230 1.00 55.31 87 ILE A C 1
ATOM 658 O O . ILE A 1 87 ? 8.500 16.801 -16.319 1.00 55.31 87 ILE A O 1
ATOM 662 N N . ALA A 1 88 ? 9.496 16.914 -14.344 1.00 50.62 88 ALA A N 1
ATOM 663 C CA . ALA A 1 88 ? 10.173 18.173 -14.656 1.00 50.62 88 ALA A CA 1
ATOM 664 C C . ALA A 1 88 ? 11.284 17.990 -15.710 1.00 50.62 88 ALA A C 1
ATOM 666 O O . ALA A 1 88 ? 11.568 18.920 -16.467 1.00 50.62 88 ALA A O 1
ATOM 667 N N . ALA A 1 89 ? 11.882 16.795 -15.789 1.00 49.38 89 ALA A N 1
ATOM 668 C CA . ALA A 1 89 ? 12.868 16.435 -16.806 1.00 49.38 89 ALA A CA 1
ATOM 669 C C . ALA A 1 89 ? 12.221 16.040 -18.150 1.00 49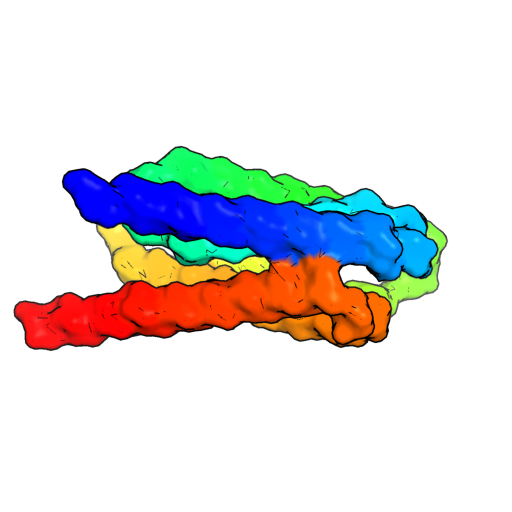.38 89 ALA A C 1
ATOM 671 O O . ALA A 1 89 ? 12.754 16.360 -19.214 1.00 49.38 89 ALA A O 1
ATOM 672 N N . ILE A 1 90 ? 11.048 15.401 -18.119 1.00 44.00 90 ILE A N 1
ATOM 673 C CA . ILE A 1 90 ? 10.281 14.974 -19.294 1.00 44.00 90 ILE A CA 1
ATOM 674 C C . ILE A 1 90 ? 9.098 15.935 -19.451 1.00 44.00 90 ILE A C 1
ATOM 676 O O . ILE A 1 90 ? 8.087 15.740 -18.796 1.00 44.00 90 ILE A O 1
ATOM 680 N N . ARG A 1 91 ? 9.205 16.976 -20.294 1.00 35.03 91 ARG A N 1
ATOM 681 C CA . ARG A 1 91 ? 8.196 18.049 -20.511 1.00 35.03 91 ARG A CA 1
ATOM 682 C C . ARG A 1 91 ? 6.795 17.559 -20.960 1.00 35.03 91 ARG A C 1
ATOM 684 O O . ARG A 1 91 ? 6.335 17.907 -22.043 1.00 35.03 91 ARG A O 1
ATOM 691 N N . PHE A 1 92 ? 6.097 16.786 -20.136 1.00 35.25 92 PHE A N 1
ATOM 692 C CA . PHE A 1 92 ? 4.775 16.223 -20.382 1.00 35.25 92 PHE A CA 1
ATOM 693 C C . PHE A 1 92 ? 3.991 16.136 -19.059 1.00 35.25 92 PHE A C 1
ATOM 695 O O . PHE A 1 92 ? 4.330 15.326 -18.200 1.00 35.25 92 PHE A O 1
ATOM 702 N N . PRO A 1 93 ? 2.905 16.914 -18.882 1.00 38.06 93 PRO A N 1
ATOM 703 C CA . PRO A 1 93 ? 2.110 16.946 -17.644 1.00 38.06 93 PRO A CA 1
ATOM 704 C C . PRO A 1 93 ? 1.254 15.689 -17.369 1.00 38.06 93 PRO A C 1
ATOM 706 O O . PRO A 1 93 ? 0.290 15.767 -16.615 1.00 38.06 93 PRO A O 1
ATOM 709 N N . ALA A 1 94 ? 1.514 14.553 -18.023 1.00 39.72 94 ALA A N 1
ATOM 710 C CA . ALA A 1 94 ? 0.464 13.574 -18.325 1.00 39.72 94 ALA A CA 1
ATOM 711 C C . ALA A 1 94 ? 0.515 12.232 -17.565 1.00 39.72 94 ALA A C 1
ATOM 713 O O . ALA A 1 94 ? -0.321 11.377 -17.845 1.00 39.72 94 ALA A O 1
ATOM 714 N N . LEU A 1 95 ? 1.447 11.998 -16.632 1.00 43.75 95 LEU A N 1
ATOM 715 C CA . LEU A 1 95 ? 1.681 10.633 -16.116 1.00 43.75 95 LEU A CA 1
ATOM 716 C C . LEU A 1 95 ? 1.183 10.336 -14.694 1.00 43.75 95 LEU A C 1
ATOM 718 O O . LEU A 1 95 ? 1.012 9.168 -14.348 1.00 43.75 95 LEU A O 1
ATOM 722 N N . THR A 1 96 ? 0.819 11.336 -13.894 1.00 52.19 96 THR A N 1
ATOM 723 C CA . THR A 1 96 ? 0.075 11.102 -12.648 1.00 52.19 96 THR A CA 1
ATOM 724 C C . THR A 1 96 ? -1.420 11.045 -12.951 1.00 52.19 96 THR A C 1
ATOM 726 O O . THR A 1 96 ? -2.135 12.044 -12.945 1.00 52.19 96 THR A O 1
ATOM 729 N N . ASN A 1 97 ? -1.899 9.837 -13.252 1.00 59.12 97 ASN A N 1
ATOM 730 C CA . ASN A 1 97 ? -3.319 9.514 -13.399 1.00 59.12 97 ASN A CA 1
ATOM 731 C C . ASN A 1 97 ? -4.141 10.137 -12.235 1.00 59.12 97 ASN A C 1
ATOM 733 O O . ASN A 1 97 ? -3.676 10.075 -11.093 1.00 59.12 97 ASN A O 1
ATOM 73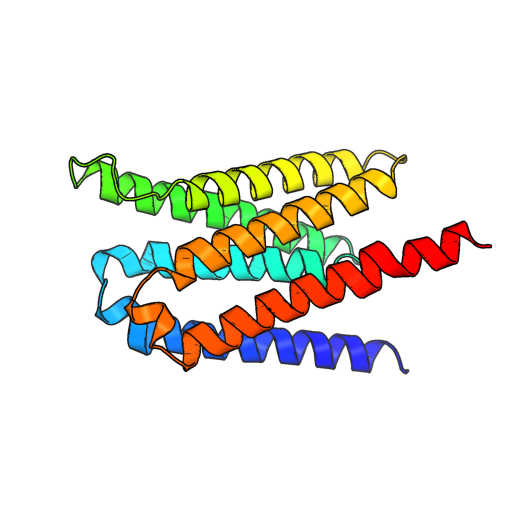7 N N . PRO A 1 98 ? -5.345 10.709 -12.457 1.00 60.47 98 PRO A N 1
ATOM 738 C CA . PRO A 1 98 ? -6.214 11.265 -11.406 1.00 60.47 98 PRO A CA 1
ATOM 739 C C . PRO A 1 98 ? -6.386 10.375 -10.161 1.00 60.47 98 PRO A C 1
ATOM 741 O O . PRO A 1 98 ? -6.574 10.892 -9.058 1.00 60.47 98 PRO A O 1
ATOM 744 N N . PHE A 1 99 ? -6.248 9.052 -10.293 1.00 58.09 99 PHE A N 1
ATOM 745 C CA . PHE A 1 99 ? -6.246 8.126 -9.155 1.00 58.09 99 PHE A CA 1
ATOM 746 C C . PHE A 1 99 ? -5.058 8.308 -8.191 1.00 58.09 99 PHE A C 1
ATOM 748 O O . PHE A 1 99 ? -5.232 8.136 -6.986 1.00 58.09 99 PHE A O 1
ATOM 755 N N . GLY A 1 100 ? -3.880 8.714 -8.675 1.00 59.59 100 GLY A N 1
ATOM 756 C CA . GLY A 1 100 ? -2.719 9.036 -7.836 1.00 59.59 100 GLY A CA 1
ATOM 757 C C . GLY A 1 100 ? -2.949 10.286 -6.978 1.00 59.59 100 GLY A C 1
ATOM 758 O O . GLY A 1 100 ? -2.654 10.289 -5.783 1.00 59.59 100 GLY A O 1
ATOM 759 N N . TYR A 1 101 ? -3.582 11.319 -7.543 1.00 64.06 101 TYR A N 1
ATOM 760 C CA . TYR A 1 101 ? -3.988 12.509 -6.786 1.00 64.06 101 TYR A CA 1
ATOM 761 C C . TYR A 1 101 ? -5.103 12.207 -5.777 1.00 64.06 101 TYR A C 1
ATOM 763 O O . TYR A 1 101 ? -5.075 12.725 -4.661 1.00 64.06 101 TYR A O 1
ATOM 771 N N . ALA A 1 102 ? -6.052 11.333 -6.125 1.00 63.28 102 ALA A N 1
ATOM 772 C CA . ALA A 1 102 ? -7.098 10.886 -5.205 1.00 63.28 102 ALA A CA 1
ATOM 773 C C . ALA A 1 102 ? -6.528 10.083 -4.021 1.00 63.28 102 ALA A C 1
ATOM 775 O O . ALA A 1 102 ? -6.933 10.295 -2.877 1.00 63.28 102 ALA A O 1
ATOM 776 N N . ALA A 1 103 ? -5.548 9.211 -4.275 1.00 63.19 103 ALA A N 1
ATOM 777 C CA . ALA A 1 103 ? -4.817 8.486 -3.240 1.00 63.19 103 ALA A CA 1
ATOM 778 C C . ALA A 1 103 ? -4.064 9.432 -2.291 1.00 63.19 103 ALA A C 1
ATOM 780 O O . ALA A 1 103 ? -4.161 9.290 -1.070 1.00 63.19 103 ALA A O 1
ATOM 781 N N . LEU A 1 104 ? -3.372 10.434 -2.844 1.00 66.62 104 LEU A N 1
ATOM 782 C CA . LEU A 1 104 ? -2.683 11.459 -2.065 1.00 66.62 104 LEU A CA 1
ATOM 783 C C . LEU A 1 104 ? -3.654 12.272 -1.201 1.00 66.62 104 LEU A C 1
ATOM 785 O O . LEU A 1 104 ? -3.411 12.469 -0.011 1.00 66.62 104 LEU A O 1
ATOM 789 N N . ALA A 1 105 ? -4.770 12.718 -1.781 1.00 66.12 105 ALA A N 1
ATOM 790 C CA . ALA A 1 105 ? -5.792 13.470 -1.064 1.00 66.12 105 ALA A CA 1
ATOM 791 C C . ALA A 1 105 ? -6.388 12.643 0.085 1.00 66.12 105 ALA A C 1
ATOM 793 O O . ALA A 1 105 ? -6.483 13.134 1.208 1.00 66.12 105 ALA A O 1
ATOM 794 N N . ALA A 1 106 ? -6.719 11.371 -0.161 1.00 65.81 106 ALA A N 1
ATOM 795 C CA . ALA A 1 106 ? -7.197 10.462 0.876 1.00 65.81 106 ALA A CA 1
ATOM 796 C C . ALA A 1 106 ? -6.162 10.297 2.002 1.00 65.81 106 ALA A C 1
ATOM 798 O O . ALA A 1 106 ? -6.503 10.364 3.182 1.00 65.81 106 ALA A O 1
ATOM 799 N N . PHE A 1 107 ? -4.882 10.160 1.661 1.00 65.44 107 PHE A N 1
ATOM 800 C CA . PHE A 1 107 ? -3.821 10.055 2.656 1.00 65.44 107 PHE A CA 1
ATOM 801 C C . PHE A 1 107 ? -3.668 11.327 3.512 1.00 65.44 107 PHE A C 1
ATOM 803 O O . PHE A 1 107 ? -3.625 11.241 4.741 1.00 65.44 107 PHE A O 1
ATOM 810 N N . LEU A 1 108 ? -3.655 12.513 2.893 1.00 69.75 108 LEU A N 1
ATOM 811 C CA . LEU A 1 108 ? -3.569 13.797 3.602 1.00 69.75 108 LEU A CA 1
ATOM 812 C C . LEU A 1 108 ? -4.781 14.036 4.511 1.00 69.75 108 LEU A C 1
ATOM 814 O O . LEU A 1 108 ? -4.617 14.416 5.671 1.00 69.75 108 LEU A O 1
ATOM 818 N N . ILE A 1 109 ? -5.993 13.760 4.018 1.00 67.31 109 ILE A N 1
ATOM 819 C CA . ILE A 1 109 ? -7.226 13.873 4.807 1.00 67.31 109 ILE A CA 1
ATOM 820 C C . ILE A 1 109 ? -7.158 12.936 6.014 1.00 67.31 109 ILE A C 1
ATOM 822 O O . ILE A 1 109 ? -7.415 13.360 7.139 1.00 67.31 109 ILE A O 1
ATOM 826 N N . ALA A 1 110 ? -6.749 11.683 5.816 1.00 65.12 110 ALA A N 1
ATOM 827 C CA . ALA A 1 110 ? -6.619 10.725 6.904 1.00 65.12 110 ALA A CA 1
ATOM 828 C C . ALA A 1 110 ? -5.636 11.171 7.996 1.00 65.12 110 ALA A C 1
ATOM 830 O O . ALA A 1 110 ? -5.887 10.940 9.178 1.00 65.12 110 ALA A O 1
ATOM 831 N N . LEU A 1 111 ? -4.534 11.823 7.627 1.00 66.50 111 LEU A N 1
ATOM 832 C CA . LEU A 1 111 ? -3.556 12.345 8.580 1.00 66.50 111 LEU A CA 1
ATOM 833 C C . LEU A 1 111 ? -4.066 13.533 9.373 1.00 66.50 111 LEU A C 1
ATOM 835 O O . LEU A 1 111 ? -3.918 13.543 10.593 1.00 66.50 111 LEU A O 1
ATOM 839 N N . ILE A 1 112 ? -4.678 14.506 8.694 1.00 68.38 112 ILE A N 1
ATOM 840 C CA . ILE A 1 112 ? -5.304 15.659 9.348 1.00 68.38 112 ILE A CA 1
ATOM 841 C C . ILE A 1 112 ? -6.322 15.142 10.356 1.00 68.38 112 ILE A C 1
ATOM 843 O O . ILE A 1 112 ? -6.274 15.485 11.535 1.00 68.38 112 ILE A O 1
ATOM 847 N N . MET A 1 113 ? -7.186 14.230 9.916 1.00 62.47 113 MET A N 1
ATOM 848 C CA . MET A 1 113 ? -8.177 13.624 10.786 1.00 62.47 113 MET A CA 1
ATOM 849 C C . MET A 1 113 ? -7.520 12.840 11.936 1.00 62.47 113 MET A C 1
ATOM 851 O O . MET A 1 113 ? -7.997 12.932 13.064 1.00 62.47 113 MET A O 1
ATOM 855 N N . LYS A 1 114 ? -6.395 12.139 11.718 1.00 65.19 114 LYS A N 1
ATOM 856 C CA . LYS A 1 114 ? -5.645 11.449 12.786 1.00 65.19 114 LYS A CA 1
ATOM 857 C C . LYS A 1 114 ? -5.043 12.407 13.805 1.00 65.19 114 LYS A C 1
ATOM 859 O O . LYS A 1 114 ? -5.151 12.128 14.995 1.00 65.19 114 LYS A O 1
ATOM 864 N N . GLY A 1 115 ? -4.503 13.545 13.380 1.00 66.12 115 GLY A N 1
ATOM 865 C CA . GLY A 1 115 ? -4.100 14.624 14.285 1.00 66.12 115 GLY A CA 1
ATOM 866 C C . GLY A 1 115 ? -5.277 15.132 15.124 1.00 66.12 115 GLY A C 1
ATOM 867 O O . GLY A 1 115 ? -5.173 15.234 16.343 1.00 66.12 115 GLY A O 1
ATOM 868 N N . LEU A 1 116 ? -6.432 15.341 14.488 1.00 63.22 116 LEU A N 1
ATOM 869 C CA . LEU A 1 116 ? -7.658 15.769 15.168 1.00 63.22 116 LEU A CA 1
ATOM 870 C C . LEU A 1 116 ? -8.217 14.709 16.136 1.00 63.22 116 LEU A C 1
ATOM 872 O O . LEU A 1 116 ? -8.890 15.062 17.097 1.00 63.22 116 LEU A O 1
ATOM 876 N N . SER A 1 117 ? -7.912 13.422 15.933 1.00 60.41 117 SER A N 1
ATOM 877 C CA . SER A 1 117 ? -8.374 12.334 16.812 1.00 60.41 117 SER A CA 1
ATOM 878 C C . SER A 1 117 ? -7.726 12.305 18.202 1.00 60.41 117 SER A C 1
ATOM 880 O O . SER A 1 117 ? -8.214 11.590 19.072 1.00 60.41 117 SER A O 1
ATOM 882 N N . TYR A 1 118 ? -6.656 13.076 18.428 1.00 63.19 118 TYR A N 1
ATOM 883 C CA . TYR A 1 118 ? -6.027 13.223 19.748 1.00 63.19 118 TYR A CA 1
ATOM 884 C C . TYR A 1 118 ? -6.787 14.180 20.682 1.00 63.19 118 TYR A C 1
ATOM 886 O O . TYR A 1 118 ? -6.446 14.283 21.858 1.00 63.19 118 TYR A O 1
ATOM 894 N N . ILE A 1 119 ? -7.810 14.877 20.181 1.00 64.69 119 ILE A N 1
ATOM 895 C CA . ILE A 1 119 ? -8.614 15.834 20.943 1.00 64.69 119 ILE A CA 1
ATOM 896 C C . ILE A 1 119 ? -9.913 15.133 21.369 1.00 64.69 119 ILE A C 1
ATOM 898 O O . ILE A 1 119 ? -10.883 15.169 20.623 1.00 64.69 119 ILE A O 1
ATOM 902 N N . ASP A 1 120 ? -9.853 14.470 22.533 1.00 48.19 120 ASP A N 1
ATOM 903 C CA . ASP A 1 120 ? -10.817 13.792 23.448 1.00 48.19 120 ASP A CA 1
ATOM 904 C C . ASP A 1 120 ? -12.285 13.469 23.072 1.00 48.19 120 ASP A C 1
ATOM 906 O O . ASP A 1 120 ? -12.937 12.647 23.714 1.00 48.19 120 ASP A O 1
ATOM 910 N N . GLN A 1 121 ? -12.851 14.051 22.028 1.00 53.50 121 GLN A N 1
ATOM 911 C CA . GLN A 1 121 ? -14.099 13.602 21.431 1.00 53.50 121 GLN A CA 1
ATOM 912 C C . GLN A 1 121 ? -13.772 12.672 20.246 1.00 53.50 121 GLN A C 1
ATOM 914 O O . GLN A 1 121 ? -12.680 12.700 19.696 1.00 53.50 121 GLN A O 1
ATOM 919 N N . TRP A 1 122 ? -14.741 11.886 19.777 1.00 57.06 122 TRP A N 1
ATOM 920 C CA . TRP A 1 122 ? -14.728 11.282 18.432 1.00 57.06 122 TRP A CA 1
ATOM 921 C C . TRP A 1 122 ? -14.113 9.881 18.215 1.00 57.06 122 TRP A C 1
ATOM 923 O O . TRP A 1 122 ? -13.341 9.660 17.275 1.00 57.06 122 TRP A O 1
ATOM 933 N N . GLN A 1 123 ? -14.700 8.848 18.833 1.00 57.91 123 GLN A N 1
ATOM 934 C CA . GLN A 1 123 ? -14.728 7.521 18.182 1.00 57.91 123 GLN A CA 1
ATOM 935 C C . GLN A 1 123 ? -15.229 7.592 16.714 1.00 57.91 123 GLN A C 1
ATOM 937 O O . GLN A 1 123 ? -14.824 6.786 15.879 1.00 57.91 123 GLN A O 1
ATOM 942 N N . LYS A 1 124 ? -16.058 8.595 16.370 1.00 62.22 124 LYS A N 1
ATOM 943 C CA . LYS A 1 124 ? -16.511 8.884 14.997 1.00 62.22 124 LYS A CA 1
ATOM 944 C C . LYS A 1 124 ? -15.387 9.392 14.060 1.00 62.22 124 LYS A C 1
ATOM 946 O O . LYS A 1 124 ? -15.348 8.925 12.928 1.00 62.22 124 LYS A O 1
ATOM 951 N N . ILE A 1 125 ? -14.455 10.261 14.495 1.00 64.44 125 ILE A N 1
ATOM 952 C CA . ILE A 1 125 ? -13.300 10.723 13.669 1.00 64.44 125 ILE A CA 1
ATOM 953 C C . ILE A 1 125 ? -12.431 9.534 13.338 1.00 64.44 125 ILE A C 1
ATOM 955 O O . ILE A 1 125 ? -12.063 9.363 12.182 1.00 64.44 125 ILE A O 1
ATOM 959 N N . ARG A 1 126 ? -12.149 8.690 14.339 1.00 63.81 126 ARG A N 1
ATOM 960 C CA . ARG A 1 126 ? -11.346 7.482 14.150 1.00 63.81 126 ARG A CA 1
ATOM 961 C C . ARG A 1 126 ? -11.874 6.636 12.995 1.00 63.81 126 ARG A C 1
ATOM 963 O O . ARG A 1 126 ? -11.118 6.242 12.118 1.00 63.81 126 ARG A O 1
ATOM 970 N N . GLN A 1 127 ? -13.186 6.431 12.936 1.00 65.81 127 GLN A N 1
ATOM 971 C CA . GLN A 1 127 ? -13.822 5.670 11.859 1.00 65.81 127 GLN A CA 1
ATOM 972 C C . GLN A 1 127 ? -13.716 6.352 10.496 1.00 65.81 127 GLN A C 1
ATOM 974 O O . GLN A 1 127 ? -13.408 5.676 9.516 1.00 65.81 127 GLN A O 1
ATOM 979 N N . TYR A 1 128 ? -13.925 7.668 10.428 1.00 70.69 128 TYR A N 1
ATOM 980 C CA . TYR A 1 128 ? -13.750 8.405 9.179 1.00 70.69 128 TYR A CA 1
ATOM 981 C C . TYR A 1 128 ? -12.299 8.356 8.683 1.00 70.69 128 TYR A C 1
ATOM 983 O O . TYR A 1 128 ? -12.100 8.124 7.497 1.00 70.69 128 TYR A O 1
ATOM 991 N N . ILE A 1 129 ? -11.294 8.450 9.566 1.00 70.19 129 ILE A N 1
ATOM 992 C CA . ILE A 1 129 ? -9.879 8.256 9.194 1.00 70.19 129 ILE A CA 1
ATOM 993 C C . ILE A 1 129 ? -9.682 6.890 8.550 1.00 70.19 129 ILE A C 1
ATOM 995 O O . ILE A 1 129 ? -9.103 6.793 7.472 1.00 70.19 129 ILE A O 1
ATOM 999 N N . HIS A 1 130 ? -10.153 5.825 9.203 1.00 73.62 130 HIS A N 1
ATOM 1000 C CA . HIS A 1 130 ? -9.967 4.470 8.687 1.00 73.62 130 HIS A CA 1
ATOM 1001 C C . HIS A 1 130 ? -10.715 4.246 7.375 1.00 73.62 130 HIS A C 1
ATOM 1003 O O . HIS A 1 130 ? -10.175 3.591 6.487 1.00 73.62 130 HIS A O 1
ATOM 1009 N N . GLY A 1 131 ? -11.908 4.824 7.220 1.00 75.88 131 GLY A N 1
ATOM 1010 C CA . GLY A 1 131 ? -12.655 4.788 5.964 1.00 75.88 131 GLY A CA 1
ATOM 1011 C C . GLY A 1 131 ? -11.914 5.502 4.839 1.00 75.88 131 GLY A C 1
ATOM 1012 O O . GLY A 1 131 ? -11.713 4.923 3.776 1.00 75.88 131 GLY A O 1
ATOM 1013 N N . VAL A 1 132 ? -11.423 6.715 5.097 1.00 78.00 132 VAL A N 1
ATOM 1014 C CA . VAL A 1 132 ? -10.651 7.497 4.125 1.00 78.00 132 VAL A CA 1
ATOM 1015 C C . VAL A 1 132 ? -9.343 6.787 3.753 1.00 78.00 132 VAL A C 1
ATOM 1017 O O . VAL A 1 132 ? -9.041 6.676 2.568 1.00 78.00 132 VAL A O 1
ATOM 1020 N N . LEU A 1 133 ? -8.599 6.231 4.718 1.00 76.62 133 LEU A N 1
ATOM 1021 C CA . LEU A 1 133 ? -7.393 5.437 4.435 1.00 76.62 133 LEU A CA 1
ATOM 1022 C C . LEU A 1 133 ? -7.703 4.203 3.588 1.00 76.62 133 LEU A C 1
ATOM 1024 O O . LEU A 1 133 ? -6.958 3.899 2.663 1.00 76.62 133 LEU A O 1
ATOM 1028 N N . THR A 1 134 ? -8.800 3.506 3.888 1.00 84.31 134 THR A N 1
ATOM 1029 C CA . THR A 1 134 ? -9.221 2.310 3.144 1.00 84.31 134 THR A CA 1
ATOM 1030 C C . THR A 1 134 ? -9.586 2.659 1.700 1.00 84.31 134 THR A C 1
ATOM 1032 O O . THR A 1 134 ? -9.179 1.955 0.778 1.00 84.31 134 THR A O 1
ATOM 1035 N N . ILE A 1 135 ? -10.282 3.780 1.481 1.00 82.81 135 ILE A N 1
ATOM 1036 C CA . ILE A 1 135 ? -10.566 4.308 0.139 1.00 82.81 135 ILE A CA 1
ATOM 1037 C C . ILE A 1 135 ? -9.264 4.687 -0.579 1.00 82.81 135 ILE A C 1
ATOM 1039 O O . ILE A 1 135 ? -9.080 4.327 -1.739 1.00 82.81 135 ILE A O 1
ATOM 1043 N N . GLY A 1 136 ? -8.335 5.353 0.115 1.00 80.00 136 GLY A N 1
ATOM 1044 C CA . GLY A 1 136 ? -7.013 5.687 -0.418 1.00 80.00 136 GLY A CA 1
ATOM 1045 C C . GLY A 1 136 ? -6.236 4.449 -0.872 1.00 80.00 136 GLY A C 1
ATOM 1046 O O . GLY A 1 136 ? -5.743 4.421 -1.994 1.00 80.00 136 GLY A O 1
ATOM 1047 N N . ILE A 1 137 ? -6.207 3.393 -0.053 1.00 85.50 137 ILE A N 1
ATOM 1048 C CA . ILE A 1 137 ? -5.624 2.085 -0.402 1.00 85.50 137 ILE A CA 1
ATOM 1049 C C . ILE A 1 137 ? -6.292 1.506 -1.658 1.00 85.50 137 ILE A C 1
ATOM 1051 O O . ILE A 1 137 ? -5.596 0.975 -2.520 1.00 85.50 137 ILE A O 1
ATOM 1055 N N . GLY A 1 138 ? -7.614 1.650 -1.800 1.00 86.19 138 GLY A N 1
ATOM 1056 C CA . GLY A 1 138 ? -8.350 1.257 -3.004 1.00 86.19 138 GLY A CA 1
ATOM 1057 C C . GLY A 1 138 ? -7.934 2.035 -4.258 1.00 86.19 138 GLY A C 1
ATOM 1058 O O . GLY A 1 138 ? -7.712 1.429 -5.304 1.00 86.19 138 GLY A O 1
ATOM 1059 N N . PHE A 1 139 ? -7.763 3.357 -4.163 1.00 81.62 139 PHE A N 1
ATOM 1060 C CA . PHE A 1 139 ? -7.277 4.169 -5.286 1.00 81.62 139 PHE A CA 1
ATOM 1061 C C . PHE A 1 139 ? -5.831 3.845 -5.664 1.00 81.62 139 PHE A C 1
ATOM 1063 O O . PHE A 1 139 ? -5.535 3.741 -6.853 1.00 81.62 139 PHE A O 1
ATOM 1070 N N . ILE A 1 140 ? -4.949 3.627 -4.680 1.00 83.12 140 ILE A N 1
ATOM 1071 C CA . ILE A 1 140 ? -3.573 3.174 -4.937 1.00 83.12 140 ILE A CA 1
ATOM 1072 C C . ILE A 1 140 ? -3.600 1.814 -5.630 1.00 83.12 140 ILE A C 1
ATOM 1074 O O . ILE A 1 140 ? -2.894 1.624 -6.617 1.00 83.12 140 ILE A O 1
ATOM 1078 N N . TYR A 1 141 ? -4.442 0.890 -5.154 1.00 86.75 141 TYR A N 1
ATOM 1079 C CA . TYR A 1 141 ? -4.607 -0.410 -5.790 1.00 86.75 141 TYR A CA 1
ATOM 1080 C C . TYR A 1 141 ? -4.997 -0.271 -7.254 1.00 86.75 141 TYR A C 1
ATOM 1082 O O . TYR A 1 141 ? -4.322 -0.817 -8.117 1.00 86.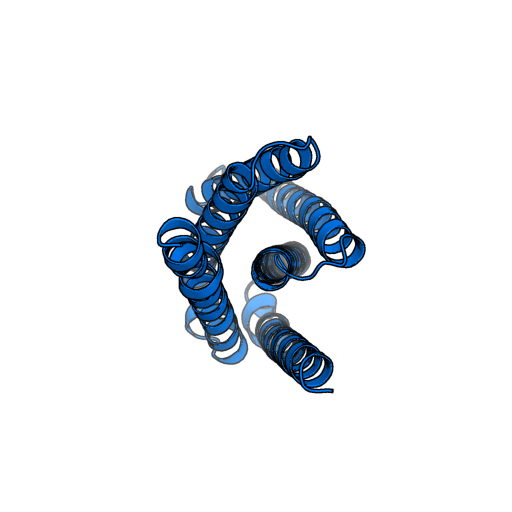75 141 TYR A O 1
ATOM 1090 N N . TRP A 1 142 ? -6.038 0.507 -7.539 1.00 81.56 142 TRP A N 1
ATOM 1091 C CA . TRP A 1 142 ? -6.505 0.714 -8.903 1.00 81.56 142 TRP A CA 1
ATOM 1092 C C . TRP A 1 142 ? -5.441 1.365 -9.795 1.00 81.56 142 TRP A C 1
ATOM 1094 O O . TRP A 1 142 ? -5.217 0.924 -10.920 1.00 81.56 142 TRP A O 1
ATOM 1104 N N . HIS A 1 143 ? -4.749 2.385 -9.281 1.00 81.38 143 HIS A N 1
ATOM 1105 C CA . HIS A 1 143 ? -3.666 3.054 -9.993 1.00 81.38 143 HIS A CA 1
ATOM 1106 C C . HIS A 1 143 ? -2.539 2.078 -10.357 1.00 81.38 143 HIS A C 1
ATOM 1108 O O . HIS A 1 143 ? -2.183 1.959 -11.527 1.00 81.38 143 HIS A O 1
ATOM 1114 N N . VAL A 1 144 ? -2.018 1.340 -9.378 1.00 82.19 144 VAL A N 1
ATOM 1115 C CA . VAL A 1 144 ? -0.861 0.455 -9.560 1.00 82.19 144 VAL A CA 1
ATOM 1116 C C . VAL A 1 144 ? -1.236 -0.804 -10.350 1.00 82.19 144 VAL A C 1
ATOM 1118 O O . VAL A 1 144 ? -0.488 -1.216 -11.230 1.00 82.19 144 VAL A O 1
ATOM 1121 N N . ALA A 1 145 ? -2.416 -1.383 -10.113 1.00 84.94 145 ALA A N 1
ATOM 1122 C CA . ALA A 1 145 ? -2.898 -2.558 -10.844 1.00 84.94 145 ALA A CA 1
ATOM 1123 C C . ALA A 1 145 ? -3.224 -2.264 -12.318 1.00 84.94 145 ALA A C 1
ATOM 1125 O O . ALA A 1 145 ? -3.258 -3.191 -13.123 1.00 84.94 145 ALA A O 1
ATOM 1126 N N . SER A 1 146 ? -3.433 -0.993 -12.690 1.00 79.62 146 SER A N 1
ATOM 1127 C CA . SER A 1 146 ? -3.614 -0.594 -14.093 1.00 79.62 146 SER A CA 1
ATOM 1128 C C . SER A 1 146 ? -2.321 -0.635 -14.922 1.00 79.62 146 SER A C 1
ATOM 1130 O O . SER A 1 146 ? -2.376 -0.562 -16.149 1.00 79.62 146 SER A O 1
ATOM 1132 N N . ILE A 1 147 ? -1.157 -0.784 -14.278 1.00 80.81 147 ILE A N 1
ATOM 1133 C CA . ILE A 1 147 ? 0.136 -0.914 -14.955 1.00 80.81 147 ILE A CA 1
ATOM 1134 C C . ILE A 1 147 ? 0.287 -2.358 -15.460 1.00 80.81 147 ILE A C 1
ATOM 1136 O O . ILE A 1 147 ? 0.259 -3.306 -14.677 1.00 80.81 147 ILE A O 1
ATOM 1140 N N . GLY A 1 148 ? 0.493 -2.537 -16.768 1.00 79.00 148 GLY A N 1
ATOM 1141 C CA . GLY A 1 148 ? 0.496 -3.860 -17.411 1.00 79.00 148 GLY A CA 1
ATOM 1142 C C . GLY A 1 148 ? 1.434 -4.884 -16.757 1.00 79.00 148 GLY A C 1
ATOM 1143 O O . GLY A 1 148 ? 0.990 -5.979 -16.417 1.00 79.00 148 GLY A O 1
ATOM 1144 N N . ILE A 1 149 ? 2.699 -4.514 -16.500 1.00 83.25 149 ILE A N 1
ATOM 1145 C CA . ILE A 1 149 ? 3.678 -5.436 -15.892 1.00 83.25 149 ILE A CA 1
ATOM 1146 C C . ILE A 1 149 ? 3.292 -5.854 -14.468 1.00 83.25 149 ILE A C 1
ATOM 1148 O O . ILE A 1 149 ? 3.564 -6.981 -14.046 1.00 83.25 149 ILE A O 1
ATOM 1152 N N . ILE A 1 150 ? 2.624 -4.961 -13.731 1.00 86.19 150 ILE A N 1
ATOM 1153 C CA . ILE A 1 150 ? 2.152 -5.229 -12.374 1.00 86.19 150 ILE A CA 1
ATOM 1154 C C . ILE A 1 150 ? 1.090 -6.319 -12.422 1.00 86.19 150 ILE A C 1
ATOM 1156 O O . ILE A 1 150 ? 1.212 -7.307 -11.702 1.00 86.19 150 ILE A O 1
ATOM 1160 N N . ALA A 1 151 ? 0.094 -6.179 -13.303 1.00 82.06 151 ALA A N 1
ATOM 1161 C CA . ALA A 1 151 ? -0.996 -7.141 -13.448 1.00 82.06 151 ALA A CA 1
ATOM 1162 C C . ALA A 1 151 ? -0.506 -8.548 -13.837 1.00 82.06 151 ALA A C 1
ATOM 1164 O O . ALA A 1 151 ? -1.138 -9.542 -13.480 1.00 82.06 151 ALA A O 1
ATOM 1165 N N . THR A 1 152 ? 0.635 -8.647 -14.526 1.00 86.75 152 THR A N 1
ATOM 1166 C CA . THR A 1 152 ? 1.233 -9.925 -14.942 1.00 86.75 152 THR A CA 1
ATOM 1167 C C . THR A 1 152 ? 2.276 -10.482 -13.968 1.00 86.75 152 THR A C 1
ATOM 1169 O O . THR A 1 152 ? 2.640 -11.655 -14.068 1.00 86.75 152 THR A O 1
ATOM 1172 N N . SER A 1 153 ? 2.770 -9.688 -13.011 1.00 90.25 153 SER A N 1
ATOM 1173 C CA . SER A 1 153 ? 3.748 -10.149 -12.020 1.00 90.25 153 SER A CA 1
ATOM 1174 C C . SER A 1 153 ? 3.053 -10.752 -10.802 1.00 90.25 153 SER A C 1
ATOM 1176 O O . SER A 1 153 ? 2.689 -10.053 -9.858 1.00 90.25 153 SER A O 1
ATOM 1178 N N . TRP A 1 154 ? 2.916 -12.080 -10.780 1.00 93.12 154 TRP A N 1
ATOM 1179 C CA . TRP A 1 154 ? 2.273 -12.824 -9.686 1.00 93.12 154 TRP A CA 1
ATOM 1180 C C . TRP A 1 154 ? 2.847 -12.511 -8.300 1.00 93.12 154 TRP A C 1
ATOM 1182 O O . TRP A 1 154 ? 2.092 -12.341 -7.343 1.00 93.12 154 TRP A O 1
ATOM 1192 N N . MET A 1 155 ? 4.174 -12.390 -8.195 1.00 94.62 155 MET A N 1
ATOM 1193 C CA . MET A 1 155 ? 4.847 -12.060 -6.933 1.00 94.62 155 MET A CA 1
ATOM 1194 C C . MET A 1 155 ? 4.537 -10.640 -6.451 1.00 94.62 155 MET A C 1
ATOM 1196 O O . MET A 1 155 ? 4.710 -10.367 -5.271 1.00 94.62 155 MET A O 1
ATOM 1200 N N . PHE A 1 156 ? 4.060 -9.750 -7.322 1.00 93.12 156 PHE A N 1
ATOM 1201 C CA . PHE A 1 156 ? 3.607 -8.419 -6.938 1.00 93.12 156 PHE A CA 1
ATOM 1202 C C . PHE A 1 156 ? 2.084 -8.369 -6.752 1.00 93.12 156 PHE A C 1
ATOM 1204 O O . PHE A 1 156 ? 1.603 -8.016 -5.677 1.00 93.12 156 PHE A O 1
ATOM 1211 N N . ILE A 1 157 ? 1.304 -8.747 -7.771 1.00 93.25 157 ILE A N 1
ATOM 1212 C CA . ILE A 1 157 ? -0.150 -8.526 -7.790 1.00 93.25 157 ILE A CA 1
ATOM 1213 C C . ILE A 1 157 ? -0.898 -9.350 -6.743 1.00 93.25 157 ILE A C 1
ATOM 1215 O O . ILE A 1 157 ? -1.880 -8.865 -6.178 1.00 93.25 157 ILE A O 1
ATOM 1219 N N . VAL A 1 158 ? -0.441 -10.570 -6.438 1.00 95.56 158 VAL A N 1
ATOM 1220 C CA . VAL A 1 158 ? -1.089 -11.427 -5.434 1.00 95.56 158 VAL A CA 1
ATOM 1221 C C . VAL A 1 158 ? -0.979 -10.823 -4.035 1.00 95.56 158 VAL A C 1
ATOM 1223 O O . VAL A 1 158 ? -2.029 -10.550 -3.449 1.00 95.56 158 VAL A O 1
ATOM 1226 N N . PRO A 1 159 ? 0.220 -10.557 -3.472 1.00 95.75 159 PRO A N 1
ATOM 1227 C CA . PRO A 1 159 ? 0.303 -9.931 -2.155 1.00 95.75 159 PRO A CA 1
ATOM 1228 C C . PRO A 1 159 ? -0.337 -8.538 -2.133 1.00 95.75 159 PRO A C 1
ATOM 1230 O O . PRO A 1 159 ? -1.005 -8.206 -1.157 1.00 95.75 159 PRO A O 1
ATOM 1233 N N . PHE A 1 160 ? -0.232 -7.763 -3.218 1.00 93.75 160 PHE A N 1
ATOM 1234 C CA . PHE A 1 160 ? -0.884 -6.456 -3.332 1.00 93.75 160 PHE A CA 1
ATOM 1235 C C . PHE A 1 160 ? -2.417 -6.549 -3.225 1.00 93.75 160 PHE A C 1
ATOM 1237 O O . PHE A 1 160 ? -3.052 -5.803 -2.479 1.00 93.75 160 PHE A O 1
ATOM 1244 N N . THR A 1 161 ? -3.020 -7.531 -3.898 1.00 95.44 161 THR A N 1
ATOM 1245 C CA . THR A 1 161 ? -4.465 -7.795 -3.821 1.00 95.44 161 THR A CA 1
ATOM 1246 C C . THR A 1 161 ? -4.867 -8.351 -2.456 1.00 95.44 161 THR A C 1
ATOM 1248 O O . THR A 1 161 ? -5.897 -7.958 -1.909 1.00 95.44 161 THR A O 1
ATOM 1251 N N . LEU A 1 162 ? -4.047 -9.219 -1.855 1.00 95.88 162 LEU A N 1
ATOM 1252 C CA . LEU A 1 162 ? -4.289 -9.730 -0.504 1.00 95.88 162 LEU A CA 1
ATOM 1253 C C . LEU A 1 162 ? -4.277 -8.603 0.535 1.00 95.88 162 LEU A C 1
ATOM 1255 O O . LEU A 1 162 ? -5.130 -8.602 1.419 1.00 95.88 162 LEU A O 1
ATOM 1259 N N . PHE A 1 163 ? -3.388 -7.614 0.411 1.00 95.06 163 PHE A N 1
ATOM 1260 C CA . PHE A 1 163 ? -3.400 -6.434 1.277 1.00 95.06 163 PHE A CA 1
ATOM 1261 C C . PHE A 1 163 ? -4.665 -5.593 1.115 1.00 95.06 163 PHE A C 1
ATOM 1263 O O . PHE A 1 163 ? -5.225 -5.152 2.123 1.00 95.06 163 PHE A O 1
ATOM 1270 N N . LEU A 1 164 ? -5.165 -5.416 -0.112 1.00 93.94 164 LEU A N 1
ATOM 1271 C CA . LEU A 1 164 ? -6.450 -4.752 -0.336 1.00 93.94 164 LEU A CA 1
ATOM 1272 C C . LEU A 1 164 ? -7.591 -5.516 0.348 1.00 93.94 164 LEU A C 1
ATOM 1274 O O . LEU A 1 164 ? -8.334 -4.930 1.136 1.00 93.94 164 LEU A O 1
ATOM 1278 N N . ILE A 1 165 ? -7.712 -6.821 0.084 1.00 94.75 165 ILE A N 1
ATOM 1279 C CA . ILE A 1 165 ? -8.761 -7.670 0.668 1.00 94.75 165 ILE A CA 1
ATOM 1280 C C . ILE A 1 165 ? -8.683 -7.636 2.193 1.00 94.75 165 ILE A C 1
ATOM 1282 O O . ILE A 1 165 ? -9.705 -7.476 2.857 1.00 94.75 165 ILE A O 1
ATOM 1286 N N . TRP A 1 166 ? -7.479 -7.734 2.759 1.00 92.62 166 TRP A N 1
ATOM 1287 C CA . TRP A 1 166 ? -7.272 -7.682 4.202 1.00 92.62 166 TRP A CA 1
ATOM 1288 C C . TRP A 1 166 ? -7.710 -6.337 4.780 1.00 92.62 166 TRP A C 1
ATOM 1290 O O . TRP A 1 166 ? -8.431 -6.302 5.775 1.00 92.62 166 TRP A O 1
ATOM 1300 N N . THR A 1 167 ? -7.351 -5.233 4.127 1.00 90.25 167 THR A N 1
ATOM 1301 C CA . THR A 1 167 ? -7.755 -3.880 4.534 1.00 90.25 167 THR A CA 1
ATOM 1302 C C . THR A 1 167 ? -9.278 -3.729 4.508 1.00 90.25 167 THR A C 1
ATOM 1304 O O . THR A 1 167 ? -9.864 -3.272 5.489 1.00 90.25 167 THR A O 1
ATOM 1307 N N . LEU A 1 168 ? -9.940 -4.169 3.432 1.00 89.81 168 LEU A N 1
ATOM 1308 C CA . LEU A 1 168 ? -11.400 -4.119 3.292 1.00 89.81 168 LEU A CA 1
ATOM 1309 C C . LEU A 1 168 ? -12.112 -5.011 4.315 1.00 89.81 168 LEU A C 1
ATOM 1311 O O . LEU A 1 168 ? -13.102 -4.597 4.926 1.00 89.81 168 LEU A O 1
ATOM 1315 N N . PHE A 1 169 ? -11.600 -6.225 4.529 1.00 89.06 169 PHE A N 1
ATOM 1316 C CA . PHE A 1 169 ? -12.133 -7.161 5.512 1.00 89.06 169 PHE A CA 1
ATOM 1317 C C . PHE A 1 169 ? -11.994 -6.604 6.927 1.00 89.06 169 PHE A C 1
ATOM 1319 O O . PHE A 1 169 ? -12.964 -6.620 7.684 1.00 89.06 169 PHE A O 1
ATOM 1326 N N . HIS A 1 170 ? -10.824 -6.062 7.273 1.00 84.94 170 HIS A N 1
ATOM 1327 C CA . HIS A 1 170 ? -10.582 -5.416 8.558 1.00 84.94 170 HIS A CA 1
ATOM 1328 C C . HIS A 1 170 ? -11.519 -4.221 8.743 1.00 84.94 170 HIS A C 1
ATOM 1330 O O . HIS A 1 170 ? -12.263 -4.172 9.715 1.00 84.94 170 HIS A O 1
ATOM 1336 N N . PHE A 1 171 ? -11.593 -3.304 7.777 1.00 82.06 171 PHE A N 1
ATOM 1337 C CA . PHE A 1 171 ? -12.520 -2.174 7.840 1.00 82.06 171 PHE A CA 1
ATOM 1338 C C . PHE A 1 171 ? -13.978 -2.627 8.052 1.00 82.06 171 PHE A C 1
ATOM 1340 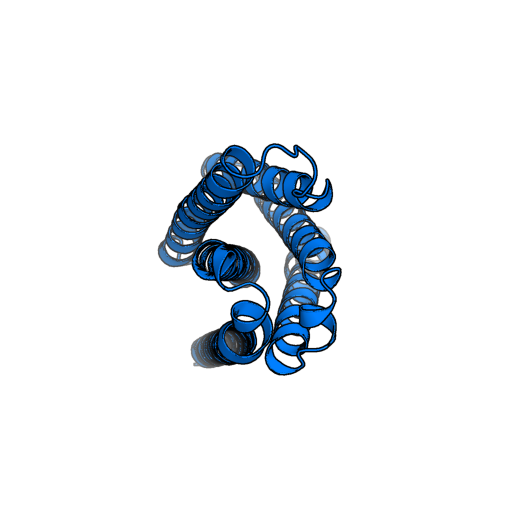O O . PHE A 1 171 ? -14.672 -2.122 8.932 1.00 82.06 171 PHE A O 1
ATOM 1347 N N . THR A 1 172 ? -14.438 -3.639 7.319 1.00 81.19 172 THR A N 1
ATOM 1348 C CA . THR A 1 172 ? -15.813 -4.143 7.451 1.00 81.19 172 THR A CA 1
ATOM 1349 C C . THR A 1 172 ? -16.059 -4.799 8.811 1.00 81.19 172 THR A C 1
ATOM 1351 O O . THR A 1 172 ? -17.023 -4.478 9.504 1.00 81.19 172 THR A O 1
ATOM 1354 N N . THR A 1 173 ? -15.197 -5.726 9.220 1.00 79.25 173 THR A N 1
ATOM 1355 C CA . THR A 1 173 ? -15.435 -6.550 10.415 1.00 79.25 173 THR A CA 1
ATOM 1356 C C . THR A 1 173 ? -15.163 -5.816 11.714 1.00 79.25 173 THR A C 1
ATOM 1358 O O . THR A 1 173 ? -15.903 -5.976 12.680 1.00 79.25 173 THR A O 1
ATOM 1361 N N . VAL A 1 174 ? -14.141 -4.976 11.714 1.00 70.00 174 VAL A N 1
ATOM 1362 C CA . VAL A 1 174 ? -13.621 -4.333 12.909 1.00 70.00 174 VAL A CA 1
ATOM 1363 C C . VAL A 1 174 ? -14.194 -2.926 13.055 1.00 70.00 174 VAL A C 1
ATOM 1365 O O . VAL A 1 174 ? -14.721 -2.554 14.096 1.00 70.00 174 VAL A O 1
ATOM 1368 N N . ILE A 1 175 ? -14.192 -2.141 11.976 1.00 67.88 175 ILE A N 1
ATOM 1369 C CA . ILE A 1 175 ? -14.602 -0.733 12.044 1.00 67.88 175 ILE A CA 1
ATOM 1370 C C . ILE A 1 175 ? -16.122 -0.567 11.876 1.00 67.88 175 ILE A C 1
ATOM 1372 O O . ILE A 1 175 ? -16.726 0.253 12.575 1.00 67.88 175 ILE A O 1
ATOM 1376 N N . VAL A 1 176 ? -16.759 -1.339 10.985 1.00 69.25 176 VAL A N 1
ATOM 1377 C CA . VAL A 1 176 ? -18.208 -1.235 10.716 1.00 69.25 176 VAL A CA 1
ATOM 1378 C C . VAL A 1 176 ? -19.040 -2.140 11.635 1.00 69.25 176 VAL A C 1
ATOM 1380 O O . VAL A 1 176 ? -20.014 -1.671 12.230 1.00 69.25 176 VAL A O 1
ATOM 1383 N N . LEU A 1 177 ? -18.693 -3.427 11.766 1.00 68.06 177 LEU A N 1
ATOM 1384 C CA . LEU A 1 177 ? -19.534 -4.401 12.480 1.00 68.06 177 LEU A CA 1
ATOM 1385 C C . LEU A 1 177 ? -19.412 -4.352 14.011 1.00 68.06 177 LEU A C 1
ATOM 1387 O O . LEU A 1 177 ? -20.434 -4.527 14.679 1.00 68.06 177 LEU A O 1
ATOM 1391 N N . GLU A 1 178 ? -18.242 -4.066 14.594 1.00 59.09 178 GLU A N 1
ATOM 1392 C CA . GLU A 1 178 ? -18.144 -3.927 16.060 1.00 59.09 178 GLU A CA 1
ATOM 1393 C C . GLU A 1 178 ? -19.004 -2.770 16.585 1.00 59.09 178 GLU A C 1
ATOM 1395 O O . GLU A 1 178 ? -19.621 -2.889 17.642 1.00 59.09 178 GLU A O 1
ATOM 1400 N N . LYS A 1 179 ? -19.190 -1.719 15.777 1.00 52.81 179 LYS A N 1
ATOM 1401 C CA . LYS A 1 179 ? -20.067 -0.584 16.085 1.00 52.81 179 LYS A CA 1
ATOM 1402 C C . LYS A 1 179 ? -21.549 -0.960 16.157 1.00 52.81 179 LYS A C 1
ATOM 1404 O O . LYS A 1 179 ? -22.274 -0.402 16.977 1.00 52.81 179 LYS A O 1
ATOM 1409 N N . LYS A 1 180 ? -22.018 -1.899 15.320 1.00 47.38 180 LYS A N 1
ATOM 1410 C CA . LYS A 1 180 ? -23.404 -2.395 15.417 1.00 47.38 180 LYS A CA 1
ATOM 1411 C C . LYS A 1 180 ? -23.635 -3.074 16.758 1.00 47.38 180 LYS A C 1
ATOM 1413 O O . LYS A 1 180 ? -24.693 -2.887 17.337 1.00 47.38 180 LYS A O 1
ATOM 1418 N N . LYS A 1 181 ? -22.649 -3.816 17.268 1.00 40.91 181 LYS A N 1
ATOM 1419 C CA . LYS A 1 181 ? -22.763 -4.445 18.585 1.00 40.91 181 LYS A CA 1
ATOM 1420 C C . LYS A 1 181 ? -22.783 -3.397 19.696 1.00 40.91 181 LYS A C 1
ATOM 1422 O O . LYS A 1 181 ? -23.683 -3.450 20.514 1.00 40.91 181 LYS A O 1
ATOM 1427 N N . THR A 1 182 ? -21.884 -2.411 19.698 1.00 45.03 182 THR A N 1
ATOM 1428 C CA . THR A 1 182 ? -21.841 -1.389 20.768 1.00 45.03 182 THR A CA 1
ATOM 1429 C C . THR A 1 182 ? -23.014 -0.403 20.759 1.00 45.03 182 THR A C 1
ATOM 1431 O O . THR A 1 182 ? -23.242 0.243 21.767 1.00 45.03 182 THR A O 1
ATOM 1434 N N . ALA A 1 183 ? -23.727 -0.247 19.639 1.00 43.19 183 ALA A N 1
ATOM 1435 C CA . ALA A 1 183 ? -24.914 0.613 19.538 1.00 43.19 183 ALA A CA 1
ATOM 1436 C C . ALA A 1 183 ? -26.242 -0.128 19.799 1.00 43.19 183 ALA A C 1
ATOM 1438 O O . ALA A 1 183 ? -27.294 0.507 19.821 1.00 43.19 183 ALA A O 1
ATOM 1439 N N . LEU A 1 184 ? -26.200 -1.460 19.927 1.00 37.53 184 LEU A N 1
ATOM 1440 C CA . LEU A 1 184 ? -27.348 -2.326 20.231 1.00 37.53 184 LEU A CA 1
ATOM 1441 C C . LEU A 1 184 ? -27.360 -2.809 21.696 1.00 37.53 184 LEU A C 1
ATOM 1443 O O . LEU A 1 184 ? -28.262 -3.557 22.069 1.00 37.53 184 LEU A O 1
ATOM 1447 N N . PHE A 1 185 ? -26.376 -2.394 22.496 1.00 35.72 185 PHE A N 1
ATOM 1448 C CA . PHE A 1 185 ? -26.311 -2.552 23.952 1.00 35.72 185 PHE A CA 1
ATOM 1449 C C . PHE A 1 185 ? -26.277 -1.168 24.603 1.00 35.72 185 PHE A C 1
ATOM 1451 O O . PHE A 1 185 ? -26.674 -1.084 25.784 1.00 35.72 185 PHE A O 1
#

Foldseek 3Di:
DVPVVVVVVVVVLLVVLLVLQVCLCVPFPCVVPVLCSLLSVLLSLLLSLLLCLLLCVPPPPPVSNVVSLVSSVVSLVVSVVSVVVVCVVVVDPPPCDVLNVLLVVLSVQLVVLVVVVVPPDDPPSSLVSLVSSLVSLVSSLVSQCPDPRQVVRCSNNVSSVVSNVSSVCCSCVPSPVVVVVVVVD

pLDDT: mean 74.04, std 15.61, range [35.03, 96.81]

Sequence (185 aa):
MKSASKKTVFLSGFIVLSVIMMVGLVRSVIPEFPEHSFSMIVGVLAYLSMVFIVLTSEWQHSLFSAGAAFSGIVLIGLHLLAEMSIIAAIRFPALTNPFGYAALAAFLIALIMKGLSYIDQWQKIRQYIHGVLTIGIGFIYWHVASIGIIATSWMFIVPFTLFLIWTLFHFTTVIVLEKKKTALF